Protein AF-A0A5M9M6N8-F1 (afdb_monomer_lite)

Foldseek 3Di:
DVVLCVVVVNDQDQAQQDFLQCVVVVDGGHLVVVCVVVVVVVVVVVVVVVVVVVPDDAVVLWDVCVVVVVVDPQAEEEECAQVNDDDDQEYEHEEAPVSQVPRPHDPPYHYDHDDPVDDDPDPDGPYYEYAPDDDDHPYDYDFDAAEPPPGDPVQVVVQVVCSNRRSDGGHHPVNVVVVVVVVDDDPDDTDRPPND

pLDDT: mean 71.51, std 18.69, range [34.78, 96.88]

Sequence (196 aa):
MPEYLAQTTYKVPLDPANGVFQYTKDWKGNMFLYYEAHSREGESFKYVMGGVMANQAGWLDIFPHELVLMAVSSGTIWNNSSRDIRNCQSVVSAGRPEVVGLSKCPDPMNKLGYDFFTQQPVKGLRVYYMHGVLHDCTLLIHDHITPRALAHPHTTAYDLVMMVMVAGMERTEVHLELLQSERYKLARSWRSPLAM

Organism: NCBI:txid1220188

Radius of gyration: 18.34 Å; chains: 1; bounding box: 38×39×50 Å

InterPro domains:
  IPR029063 S-adenosyl-L-methionine-dependent methyltransferase superfamily [G3DSA:3.40.50.150] (3-193)

Structure (mmCIF, N/CA/C/O backbone):
data_AF-A0A5M9M6N8-F1
#
_entry.id   AF-A0A5M9M6N8-F1
#
loop_
_atom_site.group_PDB
_atom_site.id
_atom_site.type_symbol
_atom_site.label_atom_id
_atom_site.label_alt_id
_atom_site.label_comp_id
_atom_site.label_asym_id
_atom_site.label_entity_id
_atom_site.label_seq_id
_atom_site.pdbx_PDB_ins_code
_atom_site.Cartn_x
_atom_site.Cartn_y
_atom_site.Cartn_z
_atom_site.occupancy
_atom_site.B_iso_or_equiv
_atom_site.auth_seq_id
_atom_site.auth_comp_id
_atom_site.auth_asym_id
_atom_site.auth_atom_id
_atom_site.pdbx_PDB_model_num
ATOM 1 N N . MET A 1 1 ? 12.351 -2.696 -12.905 1.00 90.12 1 MET A N 1
ATOM 2 C CA . MET A 1 1 ? 11.223 -1.721 -12.867 1.00 90.12 1 MET A CA 1
ATOM 3 C C . MET A 1 1 ? 11.290 -0.781 -14.063 1.00 90.12 1 MET A C 1
ATOM 5 O O . MET A 1 1 ? 10.283 -0.712 -14.761 1.00 90.12 1 MET A O 1
ATOM 9 N N . PRO A 1 2 ? 12.418 -0.092 -14.339 1.00 94.62 2 PRO A N 1
ATOM 10 C CA . PRO A 1 2 ? 12.531 0.765 -15.524 1.00 94.62 2 PRO A CA 1
ATOM 11 C C . PRO A 1 2 ? 12.208 0.040 -16.838 1.00 94.62 2 PRO A C 1
ATOM 13 O O . PRO A 1 2 ? 11.540 0.600 -17.698 1.00 94.62 2 PRO A O 1
ATOM 16 N N . GLU A 1 3 ? 12.608 -1.226 -16.960 1.00 96.19 3 GLU A N 1
ATOM 17 C CA . GLU A 1 3 ? 12.387 -2.061 -18.144 1.00 96.19 3 GLU A CA 1
ATOM 18 C C . GLU A 1 3 ? 10.899 -2.349 -18.367 1.00 96.19 3 GLU A C 1
ATOM 20 O O . GLU A 1 3 ? 10.397 -2.183 -19.476 1.00 96.19 3 GLU A O 1
ATOM 25 N N . TYR A 1 4 ? 10.184 -2.726 -17.302 1.00 95.12 4 TYR A N 1
ATOM 26 C CA . TYR A 1 4 ? 8.739 -2.956 -17.348 1.00 95.12 4 TYR A CA 1
ATOM 27 C C . TYR A 1 4 ? 7.992 -1.688 -17.771 1.00 95.12 4 TYR A C 1
ATOM 29 O O . TYR A 1 4 ? 7.173 -1.722 -18.685 1.00 95.12 4 TYR A O 1
ATOM 37 N N . LEU A 1 5 ? 8.312 -0.550 -17.145 1.00 96.00 5 LEU A N 1
ATOM 38 C CA . LEU A 1 5 ? 7.672 0.721 -17.477 1.00 96.00 5 LEU A CA 1
ATOM 39 C C . LEU A 1 5 ? 7.976 1.147 -18.916 1.00 96.00 5 LEU A C 1
ATOM 41 O O . LEU A 1 5 ? 7.079 1.620 -19.603 1.00 96.00 5 LEU A O 1
ATOM 45 N N . ALA A 1 6 ? 9.192 0.928 -19.422 1.00 96.88 6 ALA A N 1
ATOM 46 C CA . ALA A 1 6 ? 9.503 1.204 -20.823 1.00 96.88 6 ALA A CA 1
ATOM 47 C C . ALA A 1 6 ? 8.611 0.387 -21.782 1.00 96.88 6 ALA A C 1
ATOM 49 O O . ALA A 1 6 ? 8.086 0.941 -22.747 1.00 96.88 6 ALA A O 1
ATOM 50 N N . GLN A 1 7 ? 8.361 -0.894 -21.485 1.00 95.31 7 GLN A N 1
ATOM 51 C CA . GLN A 1 7 ? 7.472 -1.753 -22.284 1.00 95.31 7 GLN A CA 1
ATOM 52 C C . GLN A 1 7 ? 6.006 -1.302 -22.238 1.00 95.31 7 GLN A C 1
ATOM 54 O O . GLN A 1 7 ? 5.284 -1.443 -23.224 1.00 95.31 7 GLN A O 1
ATOM 59 N N . THR A 1 8 ? 5.559 -0.714 -21.126 1.00 93.88 8 THR A N 1
ATOM 60 C CA . THR A 1 8 ? 4.188 -0.205 -20.973 1.00 93.88 8 THR A CA 1
ATOM 61 C C . THR A 1 8 ? 4.028 1.256 -21.391 1.00 93.88 8 THR A C 1
ATOM 63 O O . THR A 1 8 ? 2.974 1.849 -21.151 1.00 93.88 8 THR A O 1
ATOM 66 N N . THR A 1 9 ? 5.036 1.856 -22.039 1.00 96.44 9 THR A N 1
ATOM 67 C CA . THR A 1 9 ? 5.043 3.292 -22.386 1.00 96.44 9 THR A CA 1
ATOM 68 C C . THR A 1 9 ? 4.840 4.173 -21.145 1.00 96.44 9 THR A C 1
ATOM 70 O O . THR A 1 9 ? 4.090 5.146 -21.154 1.00 96.44 9 THR A O 1
ATOM 73 N N . TYR A 1 10 ? 5.493 3.790 -20.048 1.00 94.62 10 TYR A N 1
ATOM 74 C CA . TYR A 1 10 ? 5.494 4.458 -18.748 1.00 94.62 10 TYR A CA 1
ATOM 75 C C . TYR A 1 10 ? 4.105 4.618 -18.120 1.00 94.62 10 TYR A C 1
ATOM 77 O O . TYR A 1 10 ? 3.872 5.527 -17.324 1.00 94.62 10 TYR A O 1
ATOM 85 N N . LYS A 1 11 ? 3.172 3.716 -18.441 1.00 93.81 11 LYS A N 1
ATOM 86 C CA . LYS A 1 11 ? 1.881 3.650 -17.753 1.00 93.81 11 LYS A CA 1
ATOM 87 C C . LYS A 1 11 ? 2.063 3.088 -16.347 1.00 93.81 11 LYS A C 1
ATOM 89 O O . LYS A 1 11 ? 2.718 2.060 -16.165 1.00 93.81 11 LYS A O 1
ATOM 94 N N . VAL A 1 12 ? 1.438 3.749 -15.375 1.00 90.88 12 VAL A N 1
ATOM 95 C CA . VAL A 1 12 ? 1.369 3.271 -13.989 1.00 90.88 12 VAL A CA 1
ATOM 96 C C . VAL A 1 12 ? 0.603 1.941 -13.968 1.00 90.88 12 VAL A C 1
ATOM 98 O O . VAL A 1 12 ? -0.490 1.875 -14.539 1.00 90.88 12 VAL A O 1
ATOM 101 N N . PRO A 1 13 ? 1.155 0.870 -13.367 1.00 92.69 13 PRO A N 1
ATOM 102 C CA . PRO A 1 13 ? 0.440 -0.391 -13.236 1.00 92.69 13 PRO A CA 1
ATOM 103 C C . PRO A 1 13 ? -0.746 -0.216 -12.285 1.00 92.69 13 PRO A C 1
ATOM 105 O O . PRO A 1 13 ? -0.591 0.334 -11.200 1.00 92.69 13 PRO A O 1
ATOM 108 N N . LEU A 1 14 ? -1.916 -0.702 -12.698 1.00 91.69 14 LEU A N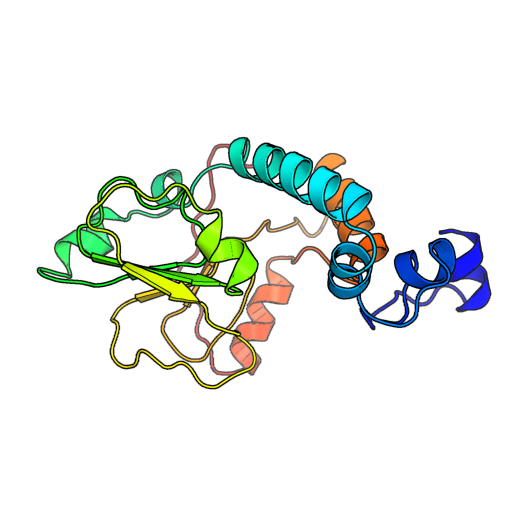 1
ATOM 109 C CA . LEU A 1 14 ? -3.151 -0.670 -11.901 1.00 91.69 14 LEU A CA 1
ATOM 110 C C . LEU A 1 14 ? -3.721 -2.072 -11.640 1.00 91.69 14 LEU A C 1
ATOM 112 O O . LEU A 1 14 ? -4.681 -2.217 -10.890 1.00 91.69 14 LEU A O 1
ATOM 116 N N . ASP A 1 15 ? -3.153 -3.099 -12.277 1.00 93.31 15 ASP A N 1
ATOM 117 C CA . ASP A 1 15 ? -3.577 -4.487 -12.122 1.00 93.31 15 ASP A CA 1
ATOM 118 C C . ASP A 1 15 ? -2.593 -5.227 -11.197 1.00 93.31 15 ASP A C 1
ATOM 120 O O . ASP A 1 15 ? -1.431 -5.421 -11.572 1.00 93.31 15 ASP A O 1
ATOM 124 N N . PRO A 1 16 ? -3.024 -5.676 -10.003 1.00 90.75 16 PRO A N 1
ATOM 125 C CA . PRO A 1 16 ? -2.165 -6.399 -9.066 1.00 90.75 16 PRO A CA 1
ATOM 126 C C . PRO A 1 16 ? -1.717 -7.777 -9.576 1.00 90.75 16 PRO A C 1
ATOM 128 O O . PRO A 1 16 ? -0.837 -8.387 -8.965 1.00 90.75 16 PRO A O 1
ATOM 131 N N . ALA A 1 17 ? -2.313 -8.297 -10.654 1.00 93.25 17 ALA A N 1
ATOM 132 C CA . ALA A 1 17 ? -1.902 -9.521 -11.338 1.00 93.25 17 ALA A CA 1
ATOM 133 C C . ALA A 1 17 ? -1.068 -9.256 -12.606 1.00 93.25 17 ALA A C 1
ATOM 135 O O . ALA A 1 17 ? -0.643 -10.212 -13.256 1.00 93.25 17 ALA A O 1
ATOM 136 N N . ASN A 1 18 ? -0.814 -7.990 -12.949 1.00 93.31 18 ASN A N 1
ATOM 137 C CA . ASN A 1 18 ? -0.020 -7.584 -14.105 1.00 93.31 18 ASN A CA 1
ATOM 138 C C . ASN A 1 18 ? 0.736 -6.274 -13.817 1.00 93.31 18 ASN A C 1
ATOM 140 O O . ASN A 1 18 ? 0.388 -5.193 -14.301 1.00 93.31 18 ASN A O 1
ATOM 144 N N . GLY A 1 19 ? 1.770 -6.384 -12.985 1.00 94.88 19 GLY A N 1
ATOM 145 C CA . GLY A 1 19 ? 2.622 -5.277 -12.575 1.00 94.88 19 GLY A CA 1
ATOM 146 C C . GLY A 1 19 ? 4.111 -5.617 -12.599 1.00 94.88 19 GLY A C 1
ATOM 147 O O . GLY A 1 19 ? 4.555 -6.645 -13.117 1.00 94.88 19 GLY A O 1
ATOM 148 N N . VAL A 1 20 ? 4.905 -4.728 -11.995 1.00 96.69 20 VAL A N 1
ATOM 149 C CA . VAL A 1 20 ? 6.370 -4.856 -11.940 1.00 96.69 20 VAL A CA 1
ATOM 150 C C . VAL A 1 20 ? 6.783 -6.154 -11.241 1.00 96.69 20 VAL A C 1
ATOM 152 O O . VAL A 1 20 ? 7.727 -6.810 -11.688 1.00 96.69 20 VAL A O 1
ATOM 155 N N . PHE A 1 21 ? 6.081 -6.542 -10.171 1.00 96.62 21 PHE A N 1
ATOM 156 C CA . PHE A 1 21 ? 6.324 -7.799 -9.466 1.00 96.62 21 PHE A CA 1
ATOM 157 C C . PHE A 1 21 ? 6.186 -9.007 -10.397 1.00 96.62 21 PHE A C 1
ATOM 159 O O . PHE A 1 21 ? 7.105 -9.818 -10.467 1.00 96.62 21 PHE A O 1
ATOM 166 N N . GLN A 1 22 ? 5.091 -9.099 -11.157 1.00 96.75 22 GLN A N 1
ATOM 167 C CA . GLN A 1 22 ? 4.835 -10.221 -12.066 1.00 96.75 22 GLN A CA 1
ATOM 168 C C . GLN A 1 22 ? 5.860 -10.292 -13.187 1.00 96.75 22 GLN A C 1
ATOM 170 O O . GLN A 1 22 ? 6.395 -11.366 -13.441 1.00 96.75 22 GLN A O 1
ATOM 175 N N . TYR A 1 23 ? 6.201 -9.149 -13.784 1.00 96.31 23 TYR A N 1
ATOM 176 C CA . TYR A 1 23 ? 7.278 -9.064 -14.769 1.00 96.31 23 TYR A CA 1
ATOM 177 C C . TYR A 1 23 ? 8.615 -9.566 -14.209 1.00 96.31 23 TYR A C 1
ATOM 179 O O . TYR A 1 23 ? 9.351 -10.281 -14.879 1.00 96.31 23 TYR A O 1
ATOM 187 N N . THR A 1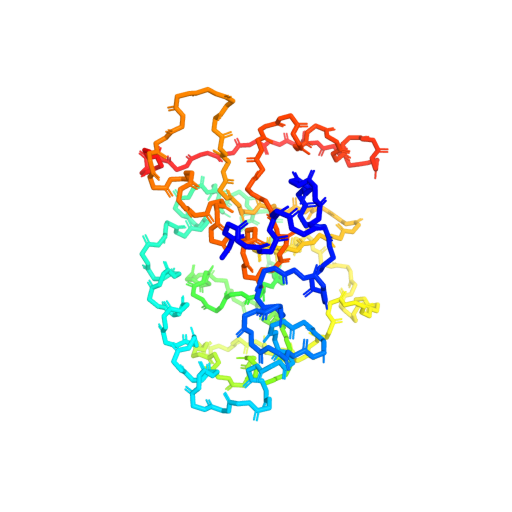 24 ? 8.930 -9.206 -12.964 1.00 96.00 24 THR A N 1
ATOM 188 C CA . THR A 1 24 ? 10.213 -9.554 -12.332 1.00 96.00 24 THR A CA 1
ATOM 189 C C . THR A 1 24 ? 10.266 -11.014 -11.887 1.00 96.00 24 THR A C 1
ATOM 191 O O . THR A 1 24 ? 11.333 -11.622 -11.890 1.00 96.00 24 THR A O 1
ATOM 194 N N . LYS A 1 25 ? 9.132 -11.571 -11.460 1.00 96.00 25 LYS A N 1
ATOM 195 C CA . LYS A 1 25 ? 9.026 -12.936 -10.935 1.00 96.00 25 LYS A CA 1
ATOM 196 C C . LYS A 1 25 ? 8.620 -13.971 -11.978 1.00 96.00 25 LYS A C 1
ATOM 198 O O . LYS A 1 25 ? 8.585 -15.145 -11.631 1.00 96.00 25 LYS A O 1
ATOM 203 N N . ASP A 1 26 ? 8.307 -13.537 -13.198 1.00 95.94 26 ASP A N 1
ATOM 204 C CA . ASP A 1 26 ? 7.688 -14.361 -14.240 1.00 95.94 26 ASP A CA 1
ATOM 205 C C . ASP A 1 26 ? 6.497 -15.170 -13.692 1.00 95.94 26 ASP A C 1
ATOM 207 O O . ASP A 1 26 ? 6.409 -16.392 -13.800 1.00 95.94 26 ASP A O 1
ATOM 211 N N . TRP A 1 27 ? 5.592 -14.471 -12.999 1.00 95.94 27 TRP A N 1
ATOM 212 C CA . TRP A 1 27 ? 4.478 -15.084 -12.277 1.00 95.94 27 TRP A CA 1
ATOM 213 C C . TRP A 1 27 ? 3.129 -14.629 -12.819 1.00 95.94 27 TRP A C 1
ATOM 215 O O . TRP A 1 27 ? 2.910 -13.442 -13.061 1.00 95.94 27 TRP A O 1
ATOM 225 N N . LYS A 1 28 ? 2.187 -15.571 -12.936 1.00 94.12 28 LYS A N 1
ATOM 226 C CA . LYS A 1 28 ? 0.791 -15.288 -13.283 1.00 94.12 28 LYS A CA 1
ATOM 227 C C . LYS A 1 28 ? -0.076 -15.329 -12.031 1.00 94.12 28 LYS A C 1
ATOM 229 O O . LYS A 1 28 ? -0.280 -16.388 -11.447 1.00 94.12 28 LYS A O 1
ATOM 234 N N . GLY A 1 29 ? -0.610 -14.172 -11.652 1.00 92.25 29 GLY A N 1
ATOM 235 C CA . GLY A 1 29 ? -1.418 -13.990 -10.448 1.00 92.25 29 GLY A CA 1
ATOM 236 C C . GLY A 1 29 ? -0.866 -12.884 -9.554 1.00 92.25 29 GLY A C 1
ATOM 237 O O . GLY A 1 29 ? 0.174 -12.286 -9.834 1.00 92.25 29 GLY A O 1
ATOM 238 N N . ASN A 1 30 ? -1.573 -12.592 -8.466 1.00 93.19 30 ASN A N 1
ATOM 239 C CA . ASN A 1 30 ? -1.133 -11.569 -7.519 1.00 93.19 30 ASN A CA 1
ATOM 240 C C . ASN A 1 30 ? 0.038 -12.057 -6.639 1.00 93.19 30 ASN A C 1
ATOM 242 O O . ASN A 1 30 ? 0.343 -13.252 -6.571 1.00 93.19 30 ASN A O 1
ATOM 246 N N . MET A 1 31 ? 0.688 -11.112 -5.956 1.00 94.00 31 MET A N 1
ATOM 247 C CA . MET A 1 31 ? 1.840 -11.370 -5.085 1.00 94.00 31 MET A CA 1
ATOM 248 C C . MET A 1 31 ? 1.526 -12.331 -3.922 1.00 94.00 31 MET A C 1
ATOM 250 O O . MET A 1 31 ? 2.374 -13.149 -3.567 1.00 94.00 31 MET A O 1
ATOM 254 N N . PHE A 1 32 ? 0.306 -12.316 -3.375 1.00 90.94 32 PHE A N 1
ATOM 255 C CA . PHE A 1 32 ? -0.067 -13.232 -2.292 1.00 90.94 32 PHE A CA 1
ATOM 256 C C . PHE A 1 32 ? -0.102 -14.690 -2.764 1.00 90.94 32 PHE A C 1
ATOM 258 O O . PHE A 1 32 ? 0.454 -15.556 -2.093 1.00 90.94 32 PHE A O 1
ATOM 265 N N . LEU A 1 33 ? -0.645 -14.951 -3.959 1.00 92.62 33 LEU A N 1
ATOM 266 C CA . LEU A 1 33 ? -0.612 -16.284 -4.570 1.00 92.62 33 LEU A CA 1
ATOM 267 C C . LEU A 1 33 ? 0.823 -16.744 -4.869 1.00 92.62 33 LEU A C 1
ATOM 269 O O . LEU A 1 33 ? 1.131 -17.924 -4.715 1.00 92.62 33 LEU A O 1
ATOM 273 N N . TYR A 1 34 ? 1.720 -15.823 -5.247 1.00 95.00 34 TYR A N 1
ATOM 274 C CA . TYR A 1 34 ? 3.141 -16.151 -5.389 1.00 95.00 34 TYR A CA 1
ATOM 275 C C . TYR A 1 34 ? 3.725 -16.626 -4.053 1.00 95.00 34 TYR A C 1
ATOM 277 O O . TYR A 1 34 ? 4.396 -17.651 -4.020 1.00 95.00 34 TYR A O 1
ATOM 285 N N . TYR A 1 35 ? 3.462 -15.928 -2.946 1.00 94.38 35 TYR A N 1
ATOM 286 C CA . TYR A 1 35 ? 3.987 -16.306 -1.630 1.00 94.38 35 TYR A CA 1
ATOM 287 C C . TYR A 1 35 ? 3.366 -17.575 -1.041 1.00 94.38 35 TYR A C 1
ATOM 289 O O . TYR A 1 35 ? 4.037 -18.271 -0.282 1.00 94.38 35 TYR A O 1
ATOM 297 N N . GLU A 1 36 ? 2.128 -17.911 -1.401 1.00 90.50 36 GLU A N 1
ATOM 298 C CA . GLU A 1 36 ? 1.543 -19.222 -1.097 1.00 90.50 36 GLU A CA 1
ATOM 299 C C . GLU A 1 36 ? 2.280 -20.347 -1.840 1.00 90.50 36 GLU A C 1
ATOM 301 O O . GLU A 1 36 ? 2.594 -21.378 -1.246 1.00 90.50 36 GLU A O 1
ATOM 306 N N . ALA A 1 37 ? 2.615 -20.132 -3.117 1.00 94.62 37 ALA A N 1
ATOM 307 C CA . ALA A 1 37 ? 3.368 -21.088 -3.929 1.00 94.62 37 ALA A CA 1
ATOM 308 C C . ALA A 1 37 ? 4.872 -21.156 -3.578 1.00 94.62 37 ALA A C 1
ATOM 310 O O . ALA A 1 37 ? 5.513 -22.176 -3.827 1.00 94.62 37 ALA A O 1
ATOM 311 N N . HIS A 1 38 ? 5.432 -20.098 -2.982 1.00 95.50 38 HIS A N 1
ATOM 312 C CA . HIS A 1 38 ? 6.855 -19.958 -2.650 1.00 95.50 38 HIS A CA 1
ATOM 313 C C . HIS A 1 38 ? 7.026 -19.707 -1.150 1.00 95.50 38 HIS A C 1
ATOM 315 O O . HIS A 1 38 ? 7.255 -18.582 -0.695 1.00 95.50 38 HIS A O 1
ATOM 321 N N . SER A 1 39 ? 6.899 -20.784 -0.373 1.00 92.62 39 SER A N 1
ATOM 322 C CA . SER A 1 39 ? 6.801 -20.735 1.091 1.00 92.62 39 SER A CA 1
ATOM 323 C C . SER A 1 39 ? 7.958 -20.001 1.770 1.00 92.62 39 SER A C 1
ATOM 325 O O . SER A 1 39 ? 7.718 -19.238 2.701 1.00 92.62 39 SER A O 1
ATOM 327 N N . ARG A 1 40 ? 9.198 -20.157 1.289 1.00 95.38 40 ARG A N 1
ATOM 328 C CA . ARG A 1 40 ? 10.376 -19.488 1.863 1.00 95.38 40 ARG A CA 1
ATOM 329 C C . ARG A 1 40 ? 10.276 -17.964 1.766 1.00 95.38 40 ARG A C 1
ATOM 331 O O . ARG A 1 40 ? 10.490 -17.263 2.756 1.00 95.38 40 ARG A O 1
ATOM 338 N N . GLU A 1 41 ? 9.962 -17.431 0.590 1.00 93.50 41 GLU A N 1
ATOM 339 C CA . GLU A 1 41 ? 9.751 -15.994 0.414 1.00 93.50 41 GLU A CA 1
ATOM 340 C C . GLU A 1 41 ? 8.503 -15.509 1.148 1.00 93.50 41 GLU A C 1
ATOM 342 O O . GLU A 1 41 ? 8.536 -14.433 1.743 1.00 93.50 41 GLU A O 1
ATOM 347 N N . GLY A 1 42 ? 7.437 -16.312 1.169 1.00 90.69 42 GLY A N 1
ATOM 348 C CA . GLY A 1 42 ? 6.234 -16.012 1.937 1.00 90.69 42 GLY A CA 1
ATOM 349 C C . GLY A 1 42 ? 6.502 -15.894 3.439 1.00 90.69 42 GLY A C 1
ATOM 350 O O . GLY A 1 42 ? 6.007 -14.971 4.083 1.00 90.69 42 GLY A O 1
ATOM 351 N N . GLU A 1 43 ? 7.326 -16.770 4.015 1.00 90.00 43 GLU A N 1
ATOM 352 C CA . GLU A 1 43 ? 7.758 -16.672 5.414 1.00 90.00 43 GLU A CA 1
ATOM 353 C C . GLU A 1 43 ? 8.614 -15.432 5.662 1.00 90.00 43 GLU A C 1
ATOM 355 O O . GLU A 1 43 ? 8.369 -14.697 6.620 1.00 90.00 43 GLU A O 1
ATOM 360 N N . SER A 1 44 ? 9.571 -15.143 4.778 1.00 91.81 44 SER A N 1
ATOM 361 C CA . SER A 1 44 ? 10.381 -13.926 4.875 1.00 91.81 44 SER A CA 1
ATOM 362 C C . SER A 1 44 ? 9.510 -12.666 4.855 1.00 91.81 44 SER A C 1
ATOM 364 O O . SER A 1 44 ? 9.665 -11.798 5.717 1.00 91.81 44 SER A O 1
ATOM 366 N N . PHE A 1 45 ? 8.535 -12.602 3.946 1.00 87.81 45 PHE A N 1
ATOM 367 C CA . PHE A 1 45 ? 7.567 -11.512 3.872 1.00 87.81 45 PHE A CA 1
ATOM 368 C C . PHE A 1 45 ? 6.769 -11.367 5.174 1.00 87.81 45 PHE A C 1
ATOM 370 O O . PHE A 1 45 ? 6.646 -10.259 5.696 1.00 87.81 45 PHE A O 1
ATOM 377 N N . LYS A 1 46 ? 6.293 -12.475 5.761 1.00 81.06 46 LYS A N 1
ATOM 378 C CA . LYS A 1 46 ? 5.569 -12.458 7.045 1.00 81.06 46 LYS A CA 1
ATOM 379 C C . LYS A 1 46 ? 6.398 -11.838 8.172 1.00 81.06 46 LYS A C 1
ATOM 381 O O . LYS A 1 46 ? 5.867 -11.029 8.932 1.00 81.06 46 LYS A O 1
ATOM 386 N N . TYR A 1 47 ? 7.685 -12.172 8.279 1.00 85.38 47 TYR A N 1
ATOM 387 C CA . TYR A 1 47 ? 8.561 -11.589 9.302 1.00 85.38 47 TYR A CA 1
ATOM 388 C C . TYR A 1 47 ? 8.789 -10.092 9.091 1.00 85.38 47 TYR A C 1
ATOM 390 O O . TYR A 1 47 ? 8.681 -9.320 10.046 1.00 85.38 47 TYR A O 1
ATOM 398 N N . VAL A 1 48 ? 9.052 -9.676 7.849 1.00 84.31 48 VAL A N 1
ATOM 399 C CA . VAL A 1 48 ? 9.238 -8.260 7.503 1.00 84.31 48 VAL A CA 1
ATOM 400 C C . VAL A 1 48 ? 7.979 -7.464 7.835 1.00 84.31 48 VAL A C 1
ATOM 402 O O . VAL A 1 48 ? 8.063 -6.471 8.555 1.00 84.31 48 VAL A O 1
ATOM 405 N N . MET A 1 49 ? 6.803 -7.936 7.412 1.00 77.19 49 MET A N 1
ATOM 406 C CA . MET A 1 49 ? 5.530 -7.284 7.728 1.00 77.19 49 MET A CA 1
ATOM 407 C C . MET A 1 49 ? 5.264 -7.242 9.233 1.00 77.19 49 MET A C 1
ATOM 409 O O . MET A 1 49 ? 4.817 -6.220 9.751 1.00 77.19 49 MET A O 1
ATOM 413 N N . GLY A 1 50 ? 5.602 -8.306 9.966 1.00 73.00 50 GLY A N 1
ATOM 414 C CA . GLY A 1 50 ? 5.520 -8.327 11.424 1.00 73.00 50 GLY A CA 1
ATOM 415 C C . GLY A 1 50 ? 6.317 -7.195 12.080 1.00 73.00 50 GLY A C 1
ATOM 416 O O . GLY A 1 50 ? 5.804 -6.561 13.008 1.00 73.00 50 GLY A O 1
ATOM 417 N N . GLY A 1 51 ? 7.523 -6.921 11.568 1.00 74.50 51 GLY A N 1
ATOM 418 C CA . GLY A 1 51 ? 8.407 -5.839 12.006 1.00 74.50 51 GLY A CA 1
ATOM 419 C C . GLY A 1 51 ? 7.924 -4.444 11.602 1.00 74.50 51 GLY A C 1
ATOM 420 O O . GLY A 1 51 ? 7.836 -3.572 12.462 1.00 74.50 51 GLY A O 1
ATOM 421 N N . VAL A 1 52 ? 7.540 -4.239 10.335 1.00 74.88 52 VAL A N 1
ATOM 422 C CA . VAL A 1 52 ? 7.009 -2.949 9.843 1.00 74.88 52 VAL A CA 1
ATOM 423 C C . VAL A 1 52 ? 5.801 -2.528 10.672 1.00 74.88 52 VAL A C 1
ATOM 425 O O . VAL A 1 52 ? 5.764 -1.425 11.209 1.00 74.88 52 VAL A O 1
ATOM 428 N N . MET A 1 53 ? 4.854 -3.445 10.871 1.00 67.94 53 MET A N 1
ATOM 429 C CA . MET A 1 53 ? 3.654 -3.177 11.659 1.00 67.94 53 MET A CA 1
ATOM 430 C C . MET A 1 53 ? 3.968 -2.953 13.150 1.00 67.94 53 MET A C 1
ATOM 432 O O . MET A 1 53 ? 3.165 -2.351 13.854 1.00 67.94 53 MET A O 1
ATOM 436 N N . ALA A 1 54 ? 5.083 -3.479 13.676 1.00 68.50 54 ALA A N 1
ATOM 437 C CA . ALA A 1 54 ? 5.473 -3.271 15.076 1.00 68.50 54 ALA A CA 1
ATOM 438 C C . ALA A 1 54 ? 6.022 -1.863 15.336 1.00 68.50 54 ALA A C 1
ATOM 440 O O . ALA A 1 54 ? 6.011 -1.421 16.481 1.00 68.50 54 ALA A O 1
ATOM 441 N N . ASN A 1 55 ? 6.504 -1.186 14.292 1.00 70.38 55 ASN A N 1
ATOM 442 C CA . ASN A 1 55 ? 7.125 0.132 14.382 1.00 70.38 55 ASN A CA 1
ATOM 443 C C . ASN A 1 55 ? 6.184 1.275 13.960 1.00 70.38 55 ASN A C 1
ATOM 445 O O . ASN A 1 55 ? 6.600 2.430 13.915 1.00 70.38 55 ASN A O 1
ATOM 449 N N . GLN A 1 56 ? 4.931 0.959 13.626 1.00 71.44 56 GLN A N 1
ATOM 450 C CA . GLN A 1 56 ? 3.885 1.940 13.345 1.00 71.44 56 GLN A CA 1
ATOM 451 C C . GLN A 1 56 ? 3.086 2.244 14.617 1.00 71.44 56 GLN A C 1
ATOM 453 O O . GLN A 1 56 ? 2.883 1.365 15.457 1.00 71.44 56 GLN A O 1
ATOM 458 N N . ALA A 1 57 ? 2.638 3.496 14.756 1.00 68.62 57 ALA A N 1
ATOM 459 C CA . ALA A 1 57 ? 1.768 3.896 15.857 1.00 68.62 57 ALA A CA 1
ATOM 460 C C . ALA A 1 57 ? 0.452 3.108 15.793 1.00 68.62 57 ALA A C 1
ATOM 462 O O . ALA A 1 57 ? -0.154 2.991 14.726 1.00 68.62 57 ALA A O 1
ATOM 463 N N . GLY A 1 58 ? 0.015 2.557 16.925 1.00 68.19 58 GLY A N 1
ATOM 464 C CA . GLY A 1 58 ? -1.259 1.851 16.990 1.00 68.19 58 GLY A CA 1
ATOM 465 C C . GLY A 1 58 ? -2.418 2.842 16.928 1.00 68.19 58 GLY A C 1
ATOM 466 O O . GLY A 1 58 ? -2.314 3.961 17.429 1.00 68.19 58 GLY A O 1
ATOM 467 N N . TRP A 1 59 ? -3.563 2.433 16.376 1.00 66.00 59 TRP A N 1
ATOM 468 C CA . TRP A 1 59 ? -4.742 3.310 16.321 1.00 66.00 59 TRP A CA 1
ATOM 469 C C . TRP A 1 59 ? -5.196 3.775 17.714 1.00 66.00 59 TRP A C 1
ATOM 471 O O . TRP A 1 59 ? -5.736 4.868 17.832 1.00 66.00 59 TRP A O 1
ATOM 481 N N . LEU A 1 60 ? -4.948 2.989 18.771 1.00 66.50 60 LEU A N 1
ATOM 482 C CA . LEU A 1 60 ? -5.264 3.351 20.159 1.00 66.50 60 LEU A CA 1
ATOM 483 C C . LEU A 1 60 ? -4.506 4.594 20.648 1.00 66.50 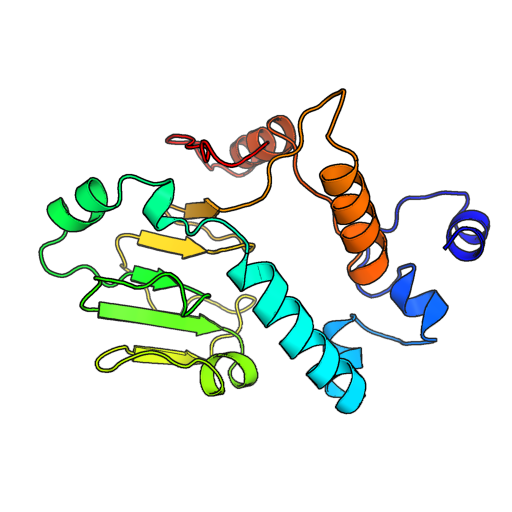60 LEU A C 1
ATOM 485 O O . LEU A 1 60 ? -5.020 5.302 21.512 1.00 66.50 60 LEU A O 1
ATOM 489 N N . ASP A 1 61 ? -3.326 4.868 20.084 1.00 69.81 61 ASP A N 1
ATOM 490 C CA . ASP A 1 61 ? -2.510 6.043 20.413 1.00 69.81 61 ASP A CA 1
ATOM 491 C C . ASP A 1 61 ? -2.995 7.307 19.673 1.00 69.81 61 ASP A C 1
ATOM 493 O O . ASP A 1 61 ? -2.611 8.424 20.016 1.00 69.81 61 ASP A O 1
ATOM 497 N N . ILE A 1 62 ? -3.831 7.141 18.641 1.00 72.00 62 ILE A N 1
ATOM 498 C CA . ILE A 1 62 ? -4.252 8.204 17.714 1.00 72.00 62 ILE A CA 1
ATOM 499 C C . ILE A 1 62 ? -5.738 8.533 17.889 1.00 72.00 62 ILE A C 1
ATOM 501 O O . ILE A 1 62 ? -6.148 9.696 17.886 1.00 72.00 62 ILE A O 1
ATOM 505 N N . PHE A 1 63 ? -6.563 7.501 18.013 1.00 71.50 63 PHE A N 1
ATOM 506 C CA . PHE A 1 63 ? -8.005 7.598 18.117 1.00 71.50 63 PHE A CA 1
ATOM 507 C C . PHE A 1 63 ? -8.427 7.591 19.596 1.00 71.50 63 PHE A C 1
ATOM 509 O O . PHE A 1 63 ? -8.001 6.711 20.351 1.00 71.50 63 PHE A O 1
ATOM 516 N N . PRO A 1 64 ? -9.309 8.518 20.024 1.00 68.25 64 PRO A N 1
ATOM 517 C CA . PRO A 1 64 ? -9.835 8.579 21.387 1.00 68.25 64 PRO A CA 1
ATOM 518 C C . PRO A 1 64 ? -10.814 7.422 21.639 1.00 68.25 64 PRO A C 1
ATOM 520 O O . PRO A 1 64 ? -12.035 7.586 21.660 1.00 68.25 64 PRO A O 1
ATOM 523 N N . HIS A 1 65 ? -10.258 6.227 21.811 1.00 61.12 65 HIS A N 1
ATOM 524 C CA . HIS A 1 65 ? -10.968 4.960 21.938 1.00 61.12 65 HIS A CA 1
ATOM 525 C C . HIS A 1 65 ? -11.864 4.899 23.181 1.00 61.12 65 HIS A C 1
ATOM 527 O O . HIS A 1 65 ? -12.865 4.187 23.168 1.00 61.12 65 HIS A O 1
ATOM 533 N N . GLU A 1 66 ? -11.592 5.713 24.204 1.00 59.12 66 GLU A N 1
ATOM 534 C CA . GLU A 1 66 ? -12.472 5.900 25.363 1.00 59.12 66 GLU A CA 1
ATOM 535 C C . GLU A 1 66 ? -13.885 6.350 24.965 1.00 59.12 66 GLU A C 1
ATOM 537 O O . GLU A 1 66 ? -14.857 5.885 25.552 1.00 59.12 66 GLU A O 1
ATOM 542 N N . LEU A 1 67 ? -14.038 7.167 23.913 1.00 55.50 67 LEU A N 1
ATOM 543 C CA . LEU A 1 67 ? -15.356 7.590 23.418 1.00 55.50 67 LEU A CA 1
ATOM 544 C C . LEU A 1 67 ? -16.162 6.421 22.837 1.00 55.50 67 LEU A C 1
ATOM 546 O O . LEU A 1 67 ? -17.389 6.413 22.913 1.00 55.50 67 LEU A O 1
ATOM 550 N N . VAL A 1 68 ? -15.476 5.424 22.273 1.00 51.94 68 VAL A N 1
ATOM 551 C CA . VAL A 1 68 ? -16.099 4.194 21.774 1.00 51.94 68 VAL A CA 1
ATOM 552 C C . VAL A 1 68 ? -16.354 3.222 22.921 1.00 51.94 68 VAL A C 1
ATOM 554 O O . VAL A 1 68 ? -17.414 2.618 22.958 1.00 51.94 68 VAL A O 1
ATOM 557 N N . LEU A 1 69 ? -15.454 3.102 23.896 1.00 45.78 69 LEU A N 1
ATOM 558 C CA . LEU A 1 69 ? -15.641 2.214 25.049 1.00 45.78 69 LEU A CA 1
ATOM 559 C C . LEU A 1 69 ? -16.750 2.704 25.998 1.00 45.78 69 LEU A C 1
ATOM 561 O O . LEU A 1 69 ? -17.544 1.899 26.476 1.00 45.78 69 LEU A O 1
ATOM 565 N N . MET A 1 70 ? -16.874 4.015 26.223 1.00 38.41 70 MET A N 1
ATOM 566 C CA . MET A 1 70 ? -17.929 4.597 27.068 1.00 38.41 70 MET A CA 1
ATOM 567 C C . MET A 1 70 ? -19.321 4.522 26.428 1.00 38.41 70 MET A C 1
ATOM 569 O O . MET A 1 70 ? -20.324 4.446 27.134 1.00 38.41 70 MET A O 1
ATOM 573 N N . ALA A 1 71 ? -19.401 4.509 25.095 1.00 38.88 71 ALA A N 1
ATOM 574 C CA . ALA A 1 71 ? -20.665 4.369 24.376 1.00 38.88 71 ALA A CA 1
ATOM 575 C C . ALA A 1 71 ? -21.183 2.918 24.327 1.00 38.88 71 ALA A C 1
ATOM 577 O O . ALA A 1 71 ? -22.297 2.684 23.844 1.00 38.88 71 ALA A O 1
ATOM 578 N N . VAL A 1 72 ? -20.393 1.930 24.774 1.00 36.75 72 VAL A N 1
ATOM 579 C CA . VAL A 1 72 ? -20.721 0.520 24.565 1.00 36.75 72 VAL A CA 1
ATOM 580 C C . VAL A 1 72 ? -20.447 -0.308 25.818 1.00 36.75 72 VAL A C 1
ATOM 582 O O . VAL A 1 72 ? -19.344 -0.775 26.064 1.00 36.75 72 VAL A O 1
ATOM 585 N N . SER A 1 73 ? -21.506 -0.594 26.573 1.00 34.78 73 SER A N 1
ATOM 586 C CA . SER A 1 73 ? -21.478 -1.488 27.737 1.00 34.78 73 SER A CA 1
ATOM 587 C C . SER A 1 73 ? -21.241 -2.975 27.399 1.00 34.78 73 SER A C 1
ATOM 589 O O . SER A 1 73 ? -21.260 -3.805 28.301 1.00 34.78 73 SER A O 1
ATOM 591 N N . SER A 1 74 ? -21.054 -3.337 26.118 1.00 37.59 74 SER A N 1
ATOM 592 C CA . SER A 1 74 ? -20.887 -4.733 25.645 1.00 37.59 74 SER A CA 1
ATOM 593 C C . SER A 1 74 ? -20.419 -4.867 24.173 1.00 37.59 74 SER A C 1
ATOM 595 O O . SER A 1 74 ? -20.792 -5.798 23.461 1.00 37.59 74 SER A O 1
ATOM 597 N N . GLY A 1 75 ? -19.649 -3.910 23.646 1.00 39.34 75 GLY A N 1
ATOM 598 C CA . GLY A 1 75 ? -19.414 -3.780 22.199 1.00 39.34 75 GLY A CA 1
ATOM 599 C C . GLY A 1 75 ? -18.342 -4.692 21.624 1.00 39.34 75 GLY A C 1
ATOM 600 O O . GLY A 1 75 ? -17.169 -4.490 21.915 1.00 39.34 75 GLY A O 1
ATOM 601 N N . THR A 1 76 ? -18.718 -5.620 20.740 1.00 43.72 76 THR A N 1
ATOM 602 C CA . THR A 1 76 ? -17.737 -6.376 19.950 1.00 43.72 76 THR A CA 1
ATOM 603 C C . THR A 1 76 ? -17.154 -5.508 18.828 1.00 43.72 76 THR A C 1
ATOM 605 O O . THR A 1 76 ? -17.912 -4.999 18.001 1.00 43.72 76 THR A O 1
ATOM 608 N N . ILE A 1 77 ? -15.828 -5.336 18.789 1.00 48.12 77 ILE A N 1
ATOM 609 C CA . ILE A 1 77 ? -15.112 -4.680 17.676 1.00 48.12 77 ILE A CA 1
ATOM 610 C C . ILE A 1 77 ? -14.620 -5.768 16.715 1.00 48.12 77 ILE A C 1
ATOM 612 O O . ILE A 1 77 ? -14.173 -6.827 17.144 1.00 48.12 77 ILE A O 1
ATOM 616 N N . TRP A 1 78 ? -14.719 -5.543 15.410 1.00 45.25 78 TRP A N 1
ATOM 617 C CA . TRP A 1 78 ? -14.161 -6.437 14.390 1.00 45.25 78 TRP A CA 1
ATOM 618 C C . TRP A 1 78 ? -12.839 -5.841 13.884 1.00 45.25 78 TRP A C 1
ATOM 620 O O . TRP A 1 78 ? -12.813 -4.641 13.628 1.00 45.25 78 TRP A O 1
ATOM 630 N N . ASN A 1 79 ? -11.753 -6.623 13.805 1.00 52.06 79 ASN A N 1
ATOM 631 C CA . ASN A 1 79 ? -10.394 -6.133 13.493 1.00 52.06 79 ASN A CA 1
ATOM 632 C C . ASN A 1 79 ? -9.569 -7.177 12.707 1.00 52.06 79 ASN A C 1
ATOM 634 O O . ASN A 1 79 ? -9.641 -8.364 13.004 1.00 52.06 79 ASN A O 1
ATOM 638 N N . ASN A 1 80 ? -8.729 -6.763 11.757 1.00 46.50 80 ASN A N 1
ATOM 639 C CA . ASN A 1 80 ? -7.798 -7.632 11.021 1.00 46.50 80 ASN A CA 1
ATOM 640 C C . ASN A 1 80 ? -6.353 -7.669 11.579 1.00 46.50 80 ASN A C 1
ATOM 642 O O . ASN A 1 80 ? -5.519 -8.405 11.054 1.00 46.50 80 ASN A O 1
ATOM 646 N N . SER A 1 81 ? -6.049 -6.934 12.656 1.00 47.50 81 SER A N 1
ATOM 647 C CA . SER A 1 81 ? -4.739 -6.867 13.321 1.00 47.50 81 SER A CA 1
ATOM 648 C C . SER A 1 81 ? -4.832 -7.200 14.815 1.00 47.50 81 SER A C 1
ATOM 650 O O . SER A 1 81 ? -5.432 -6.479 15.609 1.00 47.50 81 SER A O 1
ATOM 652 N N . SER A 1 82 ? -4.182 -8.283 15.247 1.00 46.41 82 SER A N 1
ATOM 653 C CA . SER A 1 82 ? -4.211 -8.741 16.646 1.00 46.41 82 SER A CA 1
ATOM 654 C C . SER A 1 82 ? -3.415 -7.872 17.635 1.00 46.41 82 SER A C 1
ATOM 656 O O . SER A 1 82 ? -3.517 -8.084 18.841 1.00 46.41 82 SER A O 1
ATOM 658 N N . ARG A 1 83 ? -2.594 -6.922 17.158 1.00 47.03 83 ARG A N 1
ATOM 659 C CA . ARG A 1 83 ? -1.756 -6.045 18.009 1.00 47.03 83 ARG A CA 1
ATOM 660 C C . ARG A 1 83 ? -2.558 -4.912 18.667 1.00 47.03 83 ARG A C 1
ATOM 662 O O . ARG A 1 83 ? -2.180 -4.401 19.716 1.00 47.03 83 ARG A O 1
ATOM 669 N N . ASP A 1 84 ? -3.694 -4.583 18.075 1.00 48.41 84 ASP A N 1
ATOM 670 C CA . ASP A 1 84 ? -4.458 -3.352 18.274 1.00 48.41 84 ASP A CA 1
ATOM 671 C C . ASP A 1 84 ? -5.522 -3.443 19.390 1.00 48.41 84 ASP A C 1
ATOM 673 O O . ASP A 1 84 ? -6.448 -2.637 19.438 1.00 48.41 84 ASP A O 1
ATOM 677 N N . ILE A 1 85 ? -5.420 -4.449 20.270 1.00 50.16 85 ILE A N 1
ATOM 678 C CA . ILE A 1 85 ? -6.511 -4.905 21.156 1.00 50.16 85 ILE A CA 1
ATOM 679 C C . ILE A 1 85 ? -6.072 -4.937 22.631 1.00 50.16 85 ILE A C 1
ATOM 681 O O . ILE A 1 85 ? -6.459 -5.802 23.416 1.00 50.16 85 ILE A O 1
ATOM 685 N N . ARG A 1 86 ? -5.245 -3.982 23.066 1.00 38.53 86 ARG A N 1
ATOM 686 C CA . ARG A 1 86 ? -5.090 -3.764 24.510 1.00 38.53 86 ARG A CA 1
ATOM 687 C C . ARG A 1 86 ? -6.374 -3.082 25.003 1.00 38.53 86 ARG A C 1
ATOM 689 O O . ARG A 1 86 ? -6.611 -1.939 24.641 1.00 38.53 86 ARG A O 1
ATOM 696 N N . ASN A 1 87 ? -7.190 -3.804 25.785 1.00 39.88 87 ASN A N 1
ATOM 697 C CA . ASN A 1 87 ? -8.390 -3.350 26.531 1.00 39.88 87 ASN A CA 1
ATOM 698 C C . ASN A 1 87 ? -9.804 -3.573 25.942 1.00 39.88 87 ASN A C 1
ATOM 700 O O . ASN A 1 87 ? -10.750 -2.988 26.465 1.00 39.88 87 ASN A O 1
ATOM 704 N N . CYS A 1 88 ? -10.026 -4.440 24.946 1.00 40.09 88 CYS A N 1
ATOM 705 C CA . CYS A 1 88 ? -11.399 -4.747 24.490 1.00 40.09 88 CYS A CA 1
ATOM 706 C C . CYS A 1 88 ? -11.823 -6.176 24.876 1.00 40.09 88 CYS A C 1
ATOM 708 O O . CYS A 1 88 ? -11.214 -7.146 24.438 1.00 40.09 88 CYS A O 1
ATOM 710 N N . GLN A 1 89 ? -12.881 -6.307 25.687 1.00 38.78 89 GLN A N 1
ATOM 711 C CA . GLN A 1 89 ? -13.358 -7.585 26.250 1.00 38.78 89 GLN A CA 1
ATOM 712 C C . GLN A 1 89 ? -14.101 -8.489 25.245 1.00 38.78 89 GLN A C 1
ATOM 714 O O . GLN A 1 89 ? -14.435 -9.628 25.563 1.00 38.78 89 GLN A O 1
ATOM 719 N N . SER A 1 90 ? -14.381 -8.014 24.029 1.00 47.25 90 SER A N 1
ATOM 720 C CA . SER A 1 90 ? -15.013 -8.810 22.972 1.00 47.25 90 SER A CA 1
ATOM 721 C C . SER A 1 90 ? -14.536 -8.290 21.619 1.00 47.25 90 SER A C 1
ATOM 723 O O . SER A 1 90 ? -14.922 -7.208 21.197 1.00 47.25 90 SER A O 1
ATOM 725 N N . VAL A 1 91 ? -13.643 -9.006 20.942 1.00 49.41 91 VAL A N 1
ATOM 726 C CA . VAL A 1 91 ? -13.157 -8.624 19.607 1.00 49.41 91 VAL A CA 1
ATOM 727 C C . VAL A 1 91 ? -13.175 -9.855 18.722 1.00 49.41 91 VAL A C 1
ATOM 729 O O . VAL A 1 91 ? -12.744 -10.923 19.155 1.00 49.41 91 VAL A O 1
ATOM 732 N N . VAL A 1 92 ? -13.701 -9.707 17.506 1.00 50.81 92 VAL A N 1
ATOM 733 C CA . VAL A 1 92 ? -13.628 -10.729 16.458 1.00 50.81 92 VAL A CA 1
ATOM 734 C C . VAL A 1 92 ? -12.465 -10.363 15.550 1.00 50.81 92 VAL A C 1
ATOM 736 O O . VAL A 1 92 ? -12.540 -9.390 14.797 1.00 50.81 92 VAL A O 1
ATOM 739 N N . SER A 1 93 ? -11.372 -11.119 15.647 1.00 49.41 93 SER A N 1
ATOM 740 C CA . SER A 1 93 ? -10.242 -10.943 14.736 1.00 49.41 93 SER A CA 1
ATOM 741 C C . SER A 1 93 ? -10.530 -11.671 13.427 1.00 49.41 93 SER A C 1
ATOM 743 O O . SER A 1 93 ? -10.633 -12.897 13.437 1.00 49.41 93 SER A O 1
ATOM 745 N N . ALA A 1 94 ? -10.691 -10.931 12.331 1.00 53.00 94 ALA A N 1
ATOM 746 C CA . ALA A 1 94 ? -11.050 -11.470 11.027 1.00 53.00 94 ALA A CA 1
ATOM 747 C C . ALA A 1 94 ? -9.959 -11.232 9.987 1.00 53.00 94 ALA A C 1
ATOM 749 O O . ALA A 1 94 ? -9.464 -10.123 9.828 1.00 53.00 94 ALA A O 1
ATOM 750 N N . GLY A 1 95 ? -9.601 -12.284 9.268 1.00 55.31 95 GLY A N 1
ATOM 751 C CA . GLY A 1 95 ? -8.578 -12.296 8.229 1.00 55.31 95 GLY A CA 1
ATOM 752 C C . GLY A 1 95 ? -8.584 -13.639 7.528 1.00 55.31 95 GLY A C 1
ATOM 753 O O . GLY A 1 95 ? -9.298 -14.549 7.958 1.00 55.31 95 GLY A O 1
ATOM 754 N N . ARG A 1 96 ? -7.783 -13.801 6.473 1.00 50.44 96 ARG A N 1
ATOM 755 C CA . ARG A 1 96 ? -7.692 -15.115 5.836 1.00 50.44 96 ARG A CA 1
ATOM 756 C C . ARG A 1 96 ? -7.315 -16.190 6.878 1.00 50.44 96 ARG A C 1
ATOM 758 O O . ARG A 1 96 ? -6.500 -15.893 7.763 1.00 50.44 96 ARG A O 1
ATOM 765 N N . PRO A 1 97 ? -7.912 -17.398 6.834 1.00 58.31 97 PRO A N 1
ATOM 766 C CA . PRO A 1 97 ? -7.763 -18.412 7.884 1.00 58.31 97 PRO A CA 1
ATOM 767 C C . PRO A 1 97 ? -6.306 -18.701 8.274 1.00 58.31 97 PRO A C 1
ATOM 769 O O . PRO A 1 97 ? -5.987 -18.828 9.457 1.00 58.31 97 PRO A O 1
ATOM 772 N N . GLU A 1 98 ? -5.406 -18.719 7.293 1.00 54.34 98 GLU A N 1
ATOM 773 C CA . GLU A 1 98 ? -3.971 -18.943 7.460 1.00 54.34 98 GLU A CA 1
ATOM 774 C C . GLU A 1 98 ? -3.241 -17.816 8.209 1.00 54.34 98 GLU A C 1
ATOM 776 O O . GLU A 1 98 ? -2.199 -18.057 8.816 1.00 54.34 98 GLU A O 1
ATOM 781 N N . VAL A 1 99 ? -3.780 -16.595 8.210 1.00 55.38 99 VAL A N 1
ATOM 782 C CA . VAL A 1 99 ? -3.223 -15.437 8.926 1.00 55.38 99 VAL A CA 1
ATOM 783 C C . VAL A 1 99 ? -3.739 -15.403 10.363 1.00 55.38 99 VAL A C 1
ATOM 785 O O . VAL A 1 99 ? -2.960 -15.244 11.302 1.00 55.38 99 VAL A O 1
ATOM 788 N N . VAL A 1 100 ? -5.041 -15.630 10.551 1.00 55.81 100 VAL A N 1
ATOM 789 C CA . VAL A 1 100 ? -5.700 -15.620 11.869 1.00 55.81 100 VAL A CA 1
ATOM 790 C C . VAL A 1 100 ? -5.204 -16.763 12.763 1.00 55.81 100 VAL A C 1
ATOM 792 O O . VAL A 1 100 ? -5.051 -16.593 13.979 1.00 55.81 100 VAL A O 1
ATOM 795 N N . GLY A 1 101 ? -4.890 -17.919 12.168 1.00 53.56 101 GLY A N 1
ATOM 796 C CA . GLY A 1 101 ? -4.282 -19.048 12.875 1.00 53.56 101 GLY A CA 1
ATOM 797 C C . GLY A 1 101 ? -2.929 -18.712 13.517 1.00 53.56 101 GLY A C 1
ATOM 798 O O . GLY A 1 101 ? -2.599 -19.262 14.565 1.00 53.56 101 GLY A O 1
ATOM 799 N N . LEU A 1 102 ? -2.179 -17.762 12.948 1.00 53.31 102 LEU A N 1
ATOM 800 C CA . LEU A 1 102 ? -0.845 -17.358 13.411 1.00 53.31 102 LEU A CA 1
ATOM 801 C C . LEU A 1 102 ? -0.871 -16.201 14.425 1.00 53.31 102 LEU A C 1
ATOM 803 O O . LEU A 1 102 ? 0.141 -15.919 15.072 1.00 53.31 102 LEU A O 1
ATOM 807 N N . SER A 1 103 ? -2.009 -15.523 14.590 1.00 51.81 103 SER A N 1
ATOM 808 C CA . SER A 1 103 ? -2.140 -14.377 15.493 1.00 51.81 103 SER A CA 1
ATOM 809 C C . SER A 1 103 ? -1.991 -14.782 16.963 1.00 51.81 103 SER A C 1
ATOM 811 O O . SER A 1 103 ? -2.719 -15.637 17.470 1.00 51.81 103 SER A O 1
ATOM 813 N N . LYS A 1 104 ? -1.095 -14.118 17.699 1.00 52.06 104 LYS A N 1
ATOM 814 C CA . LYS A 1 104 ? -0.973 -14.256 19.161 1.00 52.06 104 LYS A CA 1
ATOM 815 C C . LYS A 1 104 ? -1.979 -13.326 19.851 1.00 52.06 104 LYS A C 1
ATOM 817 O O . LYS A 1 104 ? -1.611 -12.241 20.289 1.00 52.06 104 LYS A O 1
ATOM 822 N N . CYS A 1 105 ? -3.252 -13.719 19.888 1.00 48.50 105 CYS A N 1
ATOM 823 C CA . CYS A 1 105 ? -4.276 -12.998 20.649 1.00 48.50 105 CYS A CA 1
ATOM 824 C C . CYS A 1 105 ? -4.348 -13.567 22.076 1.00 48.50 105 CYS A C 1
ATOM 826 O O . CYS A 1 105 ? -4.429 -14.789 22.198 1.00 48.50 105 CYS A O 1
ATOM 828 N N . PRO A 1 106 ? -4.328 -12.741 23.136 1.00 53.00 106 PRO A N 1
ATOM 829 C CA . PRO A 1 106 ? -4.659 -13.202 24.483 1.00 53.00 106 PRO A CA 1
ATOM 830 C C . PRO A 1 106 ? -6.132 -13.635 24.597 1.00 53.00 106 PRO A C 1
ATOM 832 O O . PRO A 1 106 ? -7.015 -13.030 23.985 1.00 53.00 106 PRO A O 1
ATOM 835 N N . ASP A 1 107 ? -6.394 -14.670 25.395 1.00 45.81 107 ASP A N 1
ATOM 836 C CA . ASP A 1 107 ? -7.754 -15.072 25.775 1.00 45.81 107 ASP A CA 1
ATOM 837 C C . ASP A 1 107 ? -8.438 -13.965 26.604 1.00 45.81 107 ASP A C 1
ATOM 839 O O . ASP A 1 107 ? -7.749 -13.282 27.372 1.00 45.81 107 ASP A O 1
ATOM 843 N N . PRO A 1 108 ? -9.774 -13.769 26.505 1.00 54.03 108 PRO A N 1
ATOM 844 C CA . PRO A 1 108 ? -10.777 -14.556 25.771 1.00 54.03 108 PRO A CA 1
ATOM 845 C C . PRO A 1 108 ? -11.195 -13.930 24.416 1.00 54.03 108 PRO A C 1
ATOM 847 O O . PRO A 1 108 ? -12.368 -13.627 24.193 1.00 54.03 108 PRO A O 1
ATOM 850 N N . MET A 1 109 ? -10.256 -13.687 23.493 1.00 57.88 109 MET A N 1
ATOM 851 C CA . MET A 1 109 ? -10.588 -13.148 22.163 1.00 57.88 109 MET A CA 1
ATOM 852 C C . MET A 1 109 ? -11.105 -14.207 21.180 1.00 57.88 109 MET A C 1
ATOM 854 O O . MET A 1 109 ? -10.497 -15.261 21.005 1.00 57.88 109 MET A O 1
ATOM 858 N N . ASN A 1 110 ? -12.162 -13.867 20.435 1.00 60.31 110 ASN A N 1
ATOM 859 C CA . ASN A 1 110 ? -12.702 -14.716 19.375 1.00 60.31 110 ASN A CA 1
ATOM 860 C C . ASN A 1 110 ? -11.981 -14.450 18.045 1.00 60.31 110 ASN A C 1
ATOM 862 O O . ASN A 1 110 ? -11.846 -13.315 17.588 1.00 60.31 110 ASN A O 1
ATOM 866 N N . LYS A 1 111 ? -11.530 -15.516 17.389 1.00 58.97 111 LYS A N 1
ATOM 867 C CA . LYS A 1 111 ? -10.880 -15.474 16.074 1.00 58.97 111 LYS A CA 1
ATOM 868 C C . LYS A 1 111 ? -11.829 -16.008 15.005 1.00 58.97 111 LYS A C 1
ATOM 870 O O . LYS A 1 111 ? -12.487 -17.019 15.230 1.00 58.97 111 LYS A O 1
ATOM 875 N N . LEU A 1 112 ? -11.871 -15.369 13.841 1.00 62.53 112 LEU A N 1
ATOM 876 C CA . LEU A 1 112 ? -12.701 -15.770 12.710 1.00 62.53 112 LEU A CA 1
ATOM 877 C C . LEU A 1 112 ? -11.877 -15.755 11.417 1.00 62.53 112 LEU A C 1
ATOM 879 O O . LEU A 1 112 ? -11.492 -14.702 10.930 1.00 62.53 112 LEU A O 1
ATOM 883 N N . GLY A 1 113 ? -11.629 -16.921 10.823 1.00 60.12 113 GLY A N 1
ATOM 884 C CA . GLY A 1 113 ? -11.132 -16.971 9.446 1.00 60.12 113 GLY A CA 1
ATOM 885 C C . GLY A 1 113 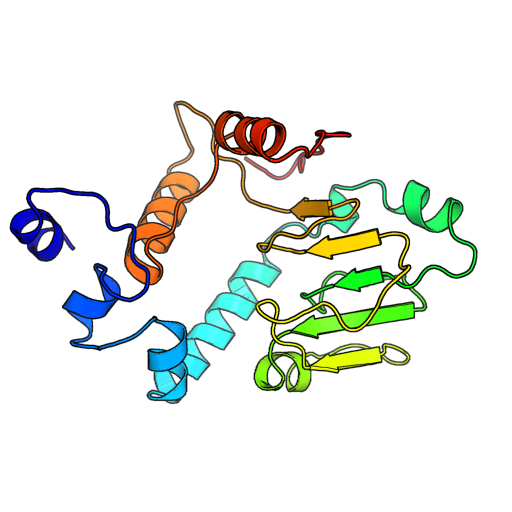? -12.219 -16.465 8.494 1.00 60.12 113 GLY A C 1
ATOM 886 O O . GLY A 1 113 ? -13.311 -17.026 8.474 1.00 60.12 113 GLY A O 1
ATOM 887 N N . TYR A 1 114 ? -11.951 -15.403 7.740 1.00 63.09 114 TYR A N 1
ATOM 888 C CA . TYR A 1 114 ? -12.917 -14.759 6.855 1.00 63.09 114 TYR A CA 1
ATOM 889 C C . TYR A 1 114 ? -12.236 -14.143 5.627 1.00 63.09 114 TYR A C 1
ATOM 891 O O . TYR A 1 114 ? -11.225 -13.451 5.747 1.00 63.09 114 TYR A O 1
ATOM 899 N N . ASP A 1 115 ? -12.813 -14.388 4.449 1.00 64.44 115 ASP A N 1
ATOM 900 C CA . ASP A 1 115 ? -12.420 -13.747 3.194 1.00 64.44 115 ASP A CA 1
ATOM 901 C C . ASP A 1 115 ? -13.224 -12.457 2.986 1.00 64.44 115 ASP A C 1
ATOM 903 O O . ASP A 1 115 ? -14.446 -12.488 2.818 1.00 64.44 115 ASP A O 1
ATOM 907 N N . PHE A 1 116 ? -12.533 -11.318 2.970 1.00 62.06 116 PHE A N 1
ATOM 908 C CA . PHE A 1 116 ? -13.141 -9.990 2.874 1.00 62.06 116 PHE A CA 1
ATOM 909 C C . PHE A 1 116 ? -13.872 -9.726 1.553 1.00 62.06 116 PHE A C 1
ATOM 911 O O . PHE A 1 116 ? -14.714 -8.834 1.504 1.00 62.06 116 PHE A O 1
ATOM 918 N N . PHE A 1 117 ? -13.613 -10.509 0.502 1.00 60.84 117 PHE A N 1
ATOM 919 C CA . PHE A 1 117 ? -14.345 -10.400 -0.765 1.00 60.84 117 PHE A CA 1
ATOM 920 C C . PHE A 1 117 ? -15.706 -11.110 -0.746 1.00 60.84 117 PHE A C 1
ATOM 922 O O . PHE A 1 117 ? -16.470 -11.013 -1.706 1.00 60.84 117 PHE A O 1
ATOM 929 N N . THR A 1 118 ? -16.026 -11.819 0.338 1.00 56.91 118 THR A N 1
ATOM 930 C CA . THR A 1 118 ? -17.328 -12.464 0.536 1.00 56.91 118 THR A CA 1
ATOM 931 C C . THR A 1 118 ? -18.270 -11.575 1.359 1.00 56.91 118 THR A C 1
ATOM 933 O O . THR A 1 118 ? -17.932 -10.448 1.720 1.00 56.91 118 THR A O 1
ATOM 936 N N . GLN A 1 119 ? -19.508 -12.016 1.601 1.00 60.81 119 GLN A N 1
ATOM 937 C CA . GLN A 1 119 ? -20.461 -11.242 2.401 1.00 60.81 119 GLN A CA 1
ATOM 938 C C . GLN A 1 119 ? -20.130 -11.345 3.898 1.00 60.81 119 GLN A C 1
ATOM 940 O O . GLN A 1 119 ? -19.974 -12.450 4.413 1.00 60.81 119 GLN A O 1
ATOM 945 N N . GLN A 1 120 ? -20.123 -10.207 4.609 1.00 60.66 120 GLN A N 1
ATOM 946 C CA . GLN A 1 120 ? -19.787 -10.148 6.039 1.00 60.66 120 GLN A CA 1
ATOM 947 C C . GLN A 1 120 ? -20.700 -11.066 6.885 1.00 60.66 120 GLN A C 1
ATOM 949 O O . GLN A 1 120 ? -21.915 -10.820 6.942 1.00 60.66 120 GLN A O 1
ATOM 954 N N . PRO A 1 121 ? -20.142 -12.084 7.575 1.00 66.50 121 PRO A N 1
ATOM 955 C CA . PRO A 1 121 ? -20.905 -13.041 8.372 1.00 66.50 121 PRO A CA 1
ATOM 956 C C . PRO A 1 121 ? -21.429 -12.445 9.682 1.00 66.50 121 PRO A C 1
ATOM 958 O O . PRO A 1 121 ? -22.466 -12.887 10.171 1.00 66.50 121 PRO A O 1
ATOM 961 N N . VAL A 1 122 ? -20.755 -11.435 10.251 1.00 63.47 122 VAL A N 1
ATOM 962 C CA . VAL A 1 122 ? -21.165 -10.804 11.516 1.00 63.47 122 VAL A CA 1
ATOM 963 C C . VAL A 1 122 ? -21.834 -9.456 11.248 1.00 63.47 122 VAL A C 1
ATOM 965 O O . VAL A 1 122 ? -21.178 -8.463 10.931 1.00 63.47 122 VAL A O 1
ATOM 968 N N . LYS A 1 123 ? -23.160 -9.406 11.390 1.00 61.94 123 LYS A N 1
ATOM 969 C CA . LYS A 1 123 ? -23.984 -8.203 11.177 1.00 61.94 123 LYS A CA 1
ATOM 970 C C . LYS A 1 123 ? -24.410 -7.581 12.511 1.00 61.94 123 LYS A C 1
ATOM 972 O O . LYS A 1 123 ? -24.623 -8.297 13.483 1.00 61.94 123 LYS A O 1
ATOM 977 N N . GLY A 1 124 ? -24.575 -6.257 12.541 1.00 55.66 124 GLY A N 1
ATOM 978 C CA . GLY A 1 124 ? -25.102 -5.530 13.706 1.00 55.66 124 GLY A CA 1
ATOM 979 C C . GLY A 1 124 ? -24.058 -5.082 14.734 1.00 55.66 124 GLY A C 1
ATOM 980 O O . GLY A 1 124 ? -24.432 -4.684 15.837 1.00 55.66 124 GLY A O 1
ATOM 981 N N . LEU A 1 125 ? -22.763 -5.119 14.396 1.00 55.12 125 LEU A N 1
ATOM 982 C CA . LEU A 1 125 ? -21.729 -4.522 15.246 1.00 55.12 125 LEU A CA 1
ATOM 983 C C . LEU A 1 125 ? -21.783 -2.994 15.157 1.00 55.12 125 LEU A C 1
ATOM 985 O O . LEU A 1 125 ? -22.099 -2.429 14.111 1.00 55.12 125 LEU A O 1
ATOM 989 N N . ARG A 1 126 ? -21.461 -2.312 16.263 1.00 49.09 126 ARG A N 1
ATOM 990 C CA . ARG A 1 126 ? -21.452 -0.838 16.298 1.00 49.09 126 ARG A CA 1
ATOM 991 C C . ARG A 1 126 ? -20.222 -0.228 15.627 1.00 49.09 126 ARG A C 1
ATOM 993 O O . ARG A 1 126 ? -20.289 0.923 15.209 1.00 49.09 126 ARG A O 1
ATOM 1000 N N . VAL A 1 127 ? -19.120 -0.976 15.540 1.00 51.94 127 VAL A N 1
ATOM 1001 C CA . VAL A 1 127 ? -17.863 -0.534 14.926 1.00 51.94 127 VAL A CA 1
ATOM 1002 C C . VAL A 1 127 ? -17.231 -1.697 14.167 1.00 51.94 127 VAL A C 1
ATOM 1004 O O . VAL A 1 127 ? -16.988 -2.761 14.739 1.00 51.94 127 VAL A O 1
ATOM 1007 N N . TYR A 1 128 ? -16.932 -1.464 12.892 1.00 56.59 128 TYR A N 1
ATOM 1008 C CA . TYR A 1 128 ? -16.111 -2.337 12.062 1.00 56.59 128 TYR A CA 1
ATOM 1009 C C . TYR A 1 128 ? -14.788 -1.608 11.807 1.00 56.59 128 TYR A C 1
ATOM 1011 O O . TYR A 1 128 ? -14.768 -0.558 11.164 1.00 56.59 128 TYR A O 1
ATOM 1019 N N . TYR A 1 129 ? -13.695 -2.118 12.373 1.00 57.12 129 TYR A N 1
ATOM 1020 C CA . TYR A 1 129 ? -12.366 -1.529 12.231 1.00 57.12 129 TYR A CA 1
ATOM 1021 C C . TYR A 1 129 ? -11.570 -2.298 11.179 1.00 57.12 129 TYR A C 1
ATOM 1023 O O . TYR A 1 129 ? -11.454 -3.523 11.233 1.00 57.12 129 TYR A O 1
ATOM 1031 N N . MET A 1 130 ? -11.031 -1.576 10.202 1.00 53.94 130 MET A N 1
ATOM 1032 C CA . MET A 1 130 ? -10.269 -2.149 9.098 1.00 53.94 130 MET A CA 1
ATOM 1033 C C . MET A 1 130 ? -8.975 -1.371 8.931 1.00 53.94 130 MET A C 1
ATOM 1035 O O . MET A 1 130 ? -8.977 -0.204 8.545 1.00 53.94 130 MET A O 1
ATOM 1039 N N . HIS A 1 131 ? -7.855 -2.038 9.175 1.00 53.31 131 HIS A N 1
ATOM 1040 C CA . HIS A 1 131 ? -6.553 -1.522 8.789 1.00 53.31 131 HIS A CA 1
ATOM 1041 C C . HIS A 1 131 ? -6.290 -1.946 7.334 1.00 53.31 131 HIS A C 1
ATOM 1043 O O . HIS A 1 131 ? -6.016 -3.120 7.076 1.00 53.31 131 HIS A O 1
ATOM 1049 N N . GLY A 1 132 ? -6.468 -1.027 6.377 1.00 45.28 132 GLY A N 1
ATOM 1050 C CA . GLY A 1 132 ? -6.144 -1.242 4.957 1.00 45.28 132 GLY A CA 1
ATOM 1051 C C . GLY A 1 132 ? -7.188 -1.938 4.050 1.00 45.28 132 GLY A C 1
ATOM 1052 O O . GLY A 1 132 ? -6.791 -2.432 2.998 1.00 45.28 132 GLY A O 1
ATOM 1053 N N . VAL A 1 133 ? -8.490 -2.003 4.400 1.00 42.62 133 VAL A N 1
ATOM 1054 C CA . VAL A 1 133 ? -9.600 -2.595 3.578 1.00 42.62 133 VAL A CA 1
ATOM 1055 C C . VAL A 1 133 ? -10.933 -1.807 3.787 1.00 42.62 133 VAL A C 1
ATOM 1057 O O . VAL A 1 133 ? -11.048 -1.119 4.795 1.00 42.62 133 VAL A O 1
ATOM 1060 N N . LEU A 1 134 ? -11.931 -1.853 2.873 1.00 40.28 134 LEU A N 1
ATOM 1061 C CA . LEU A 1 134 ? -13.157 -0.992 2.862 1.00 40.28 134 LEU A CA 1
ATOM 1062 C C . LEU A 1 134 ? -14.512 -1.770 2.889 1.00 40.28 134 LEU A C 1
ATOM 1064 O O . LEU A 1 134 ? -14.610 -2.767 2.181 1.00 40.28 134 LEU A O 1
ATOM 1068 N N . HIS A 1 135 ? -15.564 -1.293 3.610 1.00 46.44 135 HIS A N 1
ATOM 1069 C CA . HIS A 1 135 ? -16.975 -1.806 3.605 1.00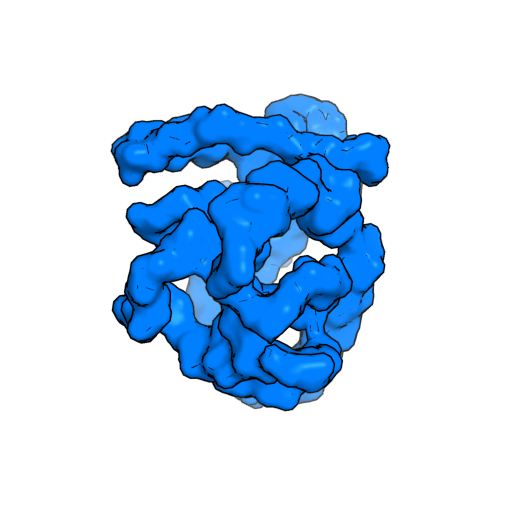 46.44 135 HIS A CA 1
ATOM 1070 C C . HIS A 1 135 ? -18.071 -0.797 4.114 1.00 46.44 135 HIS A C 1
ATOM 1072 O O . HIS A 1 135 ? -17.753 0.180 4.787 1.00 46.44 135 HIS A O 1
ATOM 1078 N N . ASP A 1 136 ? -19.368 -1.114 3.879 1.00 35.53 136 ASP A N 1
ATOM 1079 C CA . ASP A 1 136 ? -20.613 -0.279 3.930 1.00 35.53 136 ASP A CA 1
ATOM 1080 C C . ASP A 1 136 ? -21.201 0.167 5.299 1.00 35.53 136 ASP A C 1
ATOM 1082 O O . ASP A 1 136 ? -22.380 0.516 5.402 1.00 35.53 136 ASP A O 1
ATOM 1086 N N . CYS A 1 137 ? -20.432 0.167 6.383 1.00 47.31 137 CYS A N 1
ATOM 1087 C CA . CYS A 1 137 ? -20.891 0.619 7.713 1.00 47.31 137 CYS A CA 1
ATOM 1088 C C . CYS A 1 137 ? -19.948 1.695 8.270 1.00 47.31 137 CYS A C 1
ATOM 1090 O O . CYS A 1 137 ? -19.018 2.087 7.575 1.00 47.31 137 CYS A O 1
ATOM 1092 N N . THR A 1 138 ? -20.198 2.243 9.473 1.00 49.91 138 THR A N 1
ATOM 1093 C CA . THR A 1 138 ? -19.286 3.233 10.084 1.00 49.91 138 THR A CA 1
ATOM 1094 C C . THR A 1 138 ? -17.867 2.662 10.122 1.00 49.91 138 THR A C 1
ATOM 1096 O O . THR A 1 138 ? -17.569 1.780 10.930 1.00 49.91 138 THR A O 1
ATOM 1099 N N . LEU A 1 139 ? -17.030 3.160 9.212 1.00 63.94 139 LEU A N 1
ATOM 1100 C CA . LEU A 1 139 ? -15.736 2.601 8.846 1.00 63.94 139 LEU A CA 1
ATOM 1101 C C . LEU A 1 139 ? -14.631 3.481 9.425 1.00 63.94 139 LEU A C 1
ATOM 1103 O O . LEU A 1 139 ? -14.554 4.673 9.119 1.00 63.94 139 LEU A O 1
ATOM 1107 N N . LEU A 1 140 ? -13.770 2.891 10.254 1.00 67.12 140 LEU A N 1
ATOM 1108 C CA . LEU A 1 140 ? -12.526 3.529 10.672 1.00 67.12 140 LEU A CA 1
ATOM 1109 C C . LEU A 1 140 ? -11.406 3.038 9.753 1.00 67.12 140 LEU A C 1
ATOM 1111 O O . LEU A 1 140 ? -11.023 1.872 9.823 1.00 67.12 140 LEU A O 1
ATOM 1115 N N . ILE A 1 141 ? -10.912 3.939 8.901 1.00 68.56 141 ILE A N 1
ATOM 1116 C CA . ILE A 1 141 ? -9.751 3.712 8.038 1.00 68.56 141 ILE A CA 1
ATOM 1117 C C . ILE A 1 141 ? -8.526 4.255 8.769 1.00 68.56 141 ILE A C 1
ATOM 1119 O O . ILE A 1 141 ? -8.442 5.454 9.035 1.00 68.56 141 ILE A O 1
ATOM 1123 N N . HIS A 1 142 ? -7.590 3.370 9.089 1.00 72.50 142 HIS A N 1
ATOM 1124 C CA . HIS A 1 142 ? -6.264 3.739 9.567 1.00 72.50 142 HIS A CA 1
ATOM 1125 C C . HIS A 1 142 ? -5.266 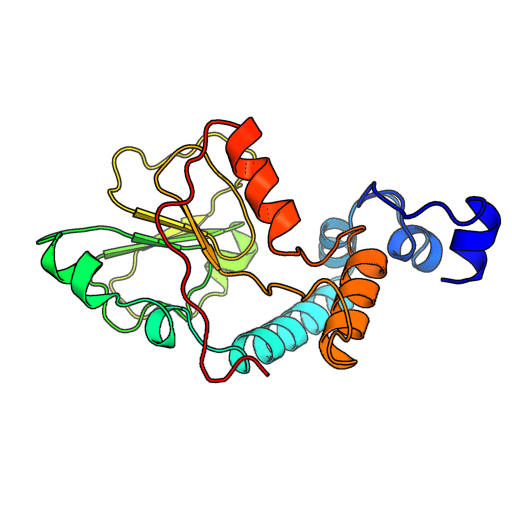3.414 8.451 1.00 72.50 142 HIS A C 1
ATOM 1127 O O . HIS A 1 142 ? -5.137 2.255 8.060 1.00 72.50 142 HIS A O 1
ATOM 1133 N N . ASP A 1 143 ? -4.678 4.460 7.871 1.00 73.75 143 ASP A N 1
ATOM 1134 C CA . ASP A 1 143 ? -3.840 4.399 6.670 1.00 73.75 143 ASP A CA 1
ATOM 1135 C C . ASP A 1 143 ? -2.813 5.545 6.698 1.00 73.75 143 ASP A C 1
ATOM 1137 O O . ASP A 1 143 ? -3.008 6.543 7.408 1.00 73.75 143 ASP A O 1
ATOM 1141 N N . HIS A 1 144 ? -1.732 5.423 5.927 1.00 79.00 144 HIS A N 1
ATOM 1142 C CA . HIS A 1 144 ? -0.743 6.490 5.786 1.00 79.00 144 HIS A CA 1
ATOM 1143 C C . HIS A 1 144 ? -1.246 7.535 4.790 1.00 79.00 144 HIS A C 1
ATOM 1145 O O . HIS A 1 144 ? -1.556 7.229 3.641 1.00 79.00 144 HIS A O 1
ATOM 1151 N N . ILE A 1 145 ? -1.343 8.794 5.225 1.00 83.06 145 ILE A N 1
ATOM 1152 C CA . ILE A 1 145 ? -1.846 9.878 4.374 1.00 83.06 145 ILE A CA 1
ATOM 1153 C C . ILE A 1 145 ? -0.688 10.744 3.900 1.00 83.06 145 ILE A C 1
ATOM 1155 O O . ILE A 1 145 ? -0.076 11.488 4.667 1.00 83.06 145 ILE A O 1
ATOM 1159 N N . THR A 1 146 ? -0.412 10.661 2.603 1.00 84.31 146 THR A N 1
ATOM 1160 C CA . THR A 1 146 ? 0.693 11.360 1.951 1.00 84.31 146 THR A CA 1
ATOM 1161 C C . THR A 1 146 ? 0.311 12.814 1.646 1.00 84.31 146 THR A C 1
ATOM 1163 O O . THR A 1 146 ? -0.769 13.063 1.091 1.00 84.31 146 THR A O 1
ATOM 1166 N N . PRO A 1 147 ? 1.165 13.808 1.969 1.00 84.38 147 PRO A N 1
ATOM 1167 C CA . PRO A 1 147 ? 0.907 15.195 1.598 1.00 84.38 147 PRO A CA 1
ATOM 1168 C C . PRO A 1 147 ? 1.028 15.389 0.081 1.00 84.38 147 PRO A C 1
ATOM 1170 O O . PRO A 1 147 ? 1.813 14.726 -0.592 1.00 84.38 147 PRO A O 1
ATOM 1173 N N . ARG A 1 148 ? 0.280 16.354 -0.466 1.00 85.62 148 ARG A N 1
ATOM 1174 C CA . ARG A 1 148 ? 0.258 16.641 -1.916 1.00 85.62 148 ARG A CA 1
ATOM 1175 C C . ARG A 1 148 ? 1.595 17.106 -2.496 1.00 85.62 148 ARG A C 1
ATOM 1177 O O . ARG A 1 148 ? 1.826 16.949 -3.690 1.00 85.62 148 ARG A O 1
ATOM 1184 N N . ALA A 1 149 ? 2.434 17.727 -1.679 1.00 85.75 149 ALA A N 1
ATOM 1185 C CA . ALA A 1 149 ? 3.732 18.246 -2.077 1.00 85.75 149 ALA A CA 1
ATOM 1186 C C . ALA A 1 149 ? 4.722 18.077 -0.924 1.00 85.75 149 ALA A C 1
ATOM 1188 O O . ALA A 1 149 ? 4.312 18.028 0.235 1.00 85.75 149 ALA A O 1
ATOM 1189 N N . LEU A 1 150 ? 6.015 18.021 -1.260 1.00 86.94 150 LEU A N 1
ATOM 1190 C CA . LEU A 1 150 ? 7.114 17.920 -0.290 1.00 86.94 150 LEU A CA 1
ATOM 1191 C C . LEU A 1 150 ? 6.975 16.715 0.660 1.00 86.94 150 LEU A C 1
ATOM 1193 O O . LEU A 1 150 ? 7.314 16.801 1.837 1.00 86.94 150 LEU A O 1
ATOM 1197 N N . ALA A 1 151 ? 6.466 15.590 0.146 1.00 87.44 151 ALA A N 1
ATOM 1198 C CA . ALA A 1 151 ? 6.378 14.354 0.912 1.00 87.44 151 ALA A CA 1
ATOM 1199 C C . ALA A 1 151 ? 7.770 13.886 1.358 1.00 87.44 151 ALA A C 1
ATOM 1201 O O . ALA A 1 151 ? 8.736 13.939 0.592 1.00 87.44 151 ALA A O 1
ATOM 1202 N N . HIS A 1 152 ? 7.857 13.412 2.602 1.00 88.00 152 HIS A N 1
ATOM 1203 C CA . HIS A 1 152 ? 9.093 12.869 3.149 1.00 88.00 152 HIS A CA 1
ATOM 1204 C C . HIS A 1 152 ? 9.602 11.700 2.274 1.00 88.00 152 HIS A C 1
ATOM 1206 O O . HIS A 1 152 ? 8.785 10.880 1.842 1.00 88.00 152 HIS A O 1
ATOM 1212 N N . PRO A 1 153 ? 10.923 11.558 2.034 1.00 87.75 153 PRO A N 1
ATOM 1213 C CA . PRO A 1 153 ? 11.463 10.522 1.146 1.00 87.75 153 PRO A CA 1
ATOM 1214 C C . PRO A 1 153 ? 11.067 9.088 1.516 1.00 87.75 153 PRO A C 1
ATOM 1216 O O . PRO A 1 153 ? 10.918 8.245 0.639 1.00 87.75 153 PRO A O 1
ATOM 1219 N N . HIS A 1 154 ? 10.868 8.794 2.805 1.00 85.12 154 HIS A N 1
ATOM 1220 C CA . HIS A 1 154 ? 10.354 7.482 3.212 1.00 85.12 154 HIS A CA 1
ATOM 1221 C C . HIS A 1 154 ? 8.932 7.233 2.707 1.00 85.12 154 HIS A C 1
ATOM 1223 O O . HIS A 1 154 ? 8.649 6.135 2.245 1.00 85.12 154 HIS A O 1
ATOM 1229 N N . THR A 1 155 ? 8.055 8.235 2.754 1.00 85.62 155 THR A N 1
ATOM 1230 C CA . THR A 1 155 ? 6.669 8.111 2.290 1.00 85.62 155 THR A CA 1
ATOM 1231 C C . THR A 1 155 ? 6.619 7.824 0.792 1.00 85.62 155 THR A C 1
ATOM 1233 O O . THR A 1 155 ? 5.930 6.907 0.359 1.00 85.62 155 THR A O 1
ATOM 1236 N N . THR A 1 156 ? 7.406 8.548 -0.006 1.00 88.94 156 THR A N 1
ATOM 1237 C CA . THR A 1 156 ? 7.470 8.314 -1.457 1.00 88.94 156 THR A CA 1
ATOM 1238 C C . THR A 1 156 ? 8.166 6.998 -1.806 1.00 88.94 156 THR A C 1
ATOM 1240 O O . THR A 1 156 ? 7.799 6.350 -2.783 1.00 88.94 156 THR A O 1
ATOM 1243 N N . ALA A 1 157 ? 9.135 6.554 -0.998 1.00 89.88 157 ALA A N 1
ATOM 1244 C CA . ALA A 1 157 ? 9.724 5.227 -1.143 1.00 89.88 157 ALA A CA 1
ATOM 1245 C C . ALA A 1 157 ? 8.708 4.109 -0.849 1.00 89.88 157 ALA A C 1
ATOM 1247 O O . ALA A 1 157 ? 8.659 3.137 -1.601 1.00 89.88 157 ALA A O 1
ATOM 1248 N N . TYR A 1 158 ? 7.881 4.248 0.194 1.00 87.62 158 TYR A N 1
ATOM 1249 C CA . TYR A 1 158 ? 6.792 3.307 0.478 1.00 87.62 158 TYR A CA 1
ATOM 1250 C C . TYR A 1 158 ? 5.778 3.251 -0.668 1.00 87.62 158 TYR A C 1
ATOM 1252 O O . TYR A 1 158 ? 5.452 2.153 -1.114 1.00 87.62 158 TYR A O 1
ATOM 1260 N N . ASP A 1 159 ? 5.376 4.398 -1.218 1.00 90.75 159 ASP A N 1
ATOM 1261 C CA . ASP A 1 159 ? 4.478 4.469 -2.378 1.00 90.75 159 ASP A CA 1
ATOM 1262 C C . ASP A 1 159 ? 5.033 3.715 -3.597 1.00 90.75 159 ASP A C 1
ATOM 1264 O O . ASP A 1 159 ? 4.350 2.881 -4.194 1.00 90.75 159 ASP A O 1
ATOM 1268 N N . LEU A 1 160 ? 6.324 3.889 -3.903 1.00 92.94 160 LEU A N 1
ATOM 1269 C CA . LEU A 1 160 ? 6.987 3.121 -4.961 1.00 92.94 160 LEU A CA 1
ATOM 1270 C C . LEU A 1 160 ? 7.016 1.617 -4.668 1.00 92.94 160 LEU A C 1
ATOM 1272 O O . LEU A 1 160 ? 6.829 0.812 -5.583 1.00 92.94 160 LEU A O 1
ATOM 1276 N N . VAL A 1 161 ? 7.236 1.216 -3.414 1.00 92.06 161 VAL A N 1
ATOM 1277 C CA . VAL A 1 161 ? 7.185 -0.198 -3.017 1.00 92.06 161 VAL A CA 1
ATOM 1278 C C . VAL A 1 161 ? 5.775 -0.759 -3.211 1.00 92.06 161 VAL A C 1
ATOM 1280 O O . VAL A 1 161 ? 5.641 -1.847 -3.772 1.00 92.06 161 VAL A O 1
ATOM 1283 N N . MET A 1 162 ? 4.727 -0.025 -2.831 1.00 91.38 162 MET A N 1
ATOM 1284 C CA . MET A 1 162 ? 3.336 -0.448 -3.036 1.00 91.38 162 MET A CA 1
ATOM 1285 C C . MET A 1 162 ? 2.991 -0.571 -4.523 1.00 91.38 162 MET A C 1
ATOM 1287 O O . MET A 1 162 ? 2.427 -1.587 -4.941 1.00 91.38 162 MET A O 1
ATOM 1291 N N . MET A 1 163 ? 3.412 0.388 -5.350 1.00 94.69 163 MET A N 1
ATOM 1292 C CA . MET A 1 163 ? 3.253 0.319 -6.804 1.00 94.69 163 MET A CA 1
ATOM 1293 C C . MET A 1 163 ? 3.946 -0.920 -7.387 1.00 94.69 163 MET A C 1
ATOM 1295 O O . MET A 1 163 ? 3.371 -1.633 -8.211 1.00 94.69 163 MET A O 1
ATOM 1299 N N . VAL A 1 164 ? 5.180 -1.205 -6.964 1.00 94.56 164 VAL A N 1
ATOM 1300 C CA . VAL A 1 164 ? 5.965 -2.330 -7.493 1.00 94.56 164 VAL A CA 1
ATOM 1301 C C . VAL A 1 164 ? 5.383 -3.677 -7.072 1.00 94.56 164 VAL A C 1
ATOM 1303 O O . VAL A 1 164 ? 5.300 -4.581 -7.904 1.00 94.56 164 VAL A O 1
ATOM 1306 N N . MET A 1 165 ? 5.006 -3.818 -5.801 1.00 93.06 165 MET A N 1
ATOM 1307 C CA . MET A 1 165 ? 4.641 -5.106 -5.207 1.00 93.06 165 MET A CA 1
ATOM 1308 C C . MET A 1 165 ? 3.189 -5.499 -5.471 1.00 93.06 165 MET A C 1
ATOM 1310 O O . MET A 1 165 ? 2.907 -6.684 -5.645 1.00 93.06 165 MET A O 1
ATOM 1314 N N . VAL A 1 166 ? 2.270 -4.529 -5.471 1.00 92.12 166 VAL A N 1
ATOM 1315 C CA . VAL A 1 166 ? 0.821 -4.791 -5.508 1.00 92.12 166 VAL A CA 1
ATOM 1316 C C . VAL A 1 166 ? 0.051 -3.886 -6.470 1.00 92.12 166 VAL A C 1
ATOM 1318 O O . VAL A 1 166 ? -1.174 -3.897 -6.429 1.00 92.12 166 VAL A O 1
ATOM 1321 N N . ALA A 1 167 ? 0.733 -3.109 -7.322 1.00 92.50 167 ALA A N 1
ATOM 1322 C CA . ALA A 1 167 ? 0.093 -2.077 -8.150 1.00 92.50 167 ALA A CA 1
ATOM 1323 C C . ALA A 1 167 ? -0.765 -1.101 -7.311 1.00 92.50 167 ALA A C 1
ATOM 1325 O O . ALA A 1 167 ? -1.814 -0.630 -7.746 1.00 92.50 167 ALA A O 1
ATOM 1326 N N . GLY A 1 168 ? -0.330 -0.852 -6.072 1.00 88.81 168 GLY A N 1
ATOM 1327 C CA . GLY A 1 168 ? -0.994 0.035 -5.124 1.00 88.81 168 GLY A CA 1
ATOM 1328 C C . GLY A 1 168 ? -0.462 1.462 -5.187 1.00 88.81 168 GLY A C 1
ATOM 1329 O O . GLY A 1 168 ? 0.531 1.741 -5.855 1.00 88.81 168 GLY A O 1
ATOM 1330 N N . MET A 1 169 ? -1.122 2.350 -4.450 1.00 88.00 169 MET A N 1
ATOM 1331 C CA . MET A 1 169 ? -0.660 3.714 -4.206 1.00 88.00 169 MET A CA 1
ATOM 1332 C C . MET A 1 169 ? -1.023 4.150 -2.789 1.00 88.00 169 MET A C 1
ATOM 1334 O O . MET A 1 169 ? -2.088 3.786 -2.278 1.00 88.00 169 MET A O 1
ATOM 1338 N N . GLU A 1 170 ? -0.168 4.966 -2.193 1.00 87.19 170 GLU A N 1
ATOM 1339 C CA . GLU A 1 170 ? -0.452 5.688 -0.963 1.00 87.19 170 GLU A CA 1
ATOM 1340 C C . GLU A 1 170 ? -1.450 6.816 -1.241 1.00 87.19 170 GLU A C 1
ATOM 1342 O O . GLU A 1 170 ? -1.417 7.507 -2.268 1.00 87.19 170 GLU A O 1
ATOM 1347 N N . ARG A 1 171 ? -2.395 7.015 -0.322 1.00 86.56 171 ARG A N 1
ATOM 1348 C CA . ARG A 1 171 ? -3.494 7.963 -0.535 1.00 86.56 171 ARG A CA 1
ATOM 1349 C C . ARG A 1 171 ? -3.128 9.355 -0.043 1.00 86.56 171 ARG A C 1
ATOM 1351 O O . ARG A 1 171 ? -2.432 9.532 0.951 1.00 86.56 171 ARG A O 1
ATOM 1358 N N . THR A 1 172 ? -3.656 10.363 -0.732 1.00 85.44 172 THR A N 1
ATOM 1359 C CA . THR A 1 172 ? -3.650 11.752 -0.258 1.00 85.44 172 THR A CA 1
ATOM 1360 C C . THR A 1 172 ? -5.021 12.093 0.316 1.00 85.44 172 THR A C 1
ATOM 1362 O O . THR A 1 172 ? -5.993 11.375 0.075 1.00 85.44 172 THR A O 1
ATOM 1365 N N . GLU A 1 173 ? -5.141 13.218 1.021 1.00 78.19 173 GLU A N 1
ATOM 1366 C CA . GLU A 1 173 ? -6.429 13.673 1.573 1.00 78.19 173 GLU A CA 1
ATOM 1367 C C . GLU A 1 173 ? -7.526 13.797 0.506 1.00 78.19 173 GLU A C 1
ATOM 1369 O O . GLU A 1 173 ? -8.673 13.446 0.757 1.00 78.19 173 GLU A O 1
ATOM 1374 N N . VAL A 1 174 ? -7.173 14.183 -0.721 1.00 78.88 174 VAL A N 1
ATOM 1375 C CA . VAL A 1 174 ? -8.152 14.299 -1.814 1.00 78.88 174 VAL A CA 1
ATOM 1376 C C . VAL A 1 174 ? -8.582 12.944 -2.366 1.00 78.88 174 VAL A C 1
ATOM 1378 O O . VAL A 1 174 ? -9.712 12.790 -2.816 1.00 78.88 174 VAL A O 1
ATOM 1381 N N . HIS A 1 175 ? -7.741 11.915 -2.261 1.00 79.62 175 HIS A N 1
ATOM 1382 C CA . HIS A 1 175 ? -8.192 10.553 -2.550 1.00 79.62 175 HIS A CA 1
ATOM 1383 C C . HIS A 1 175 ? -9.209 10.061 -1.509 1.00 79.62 175 HIS A C 1
ATOM 1385 O O . HIS A 1 175 ? -10.053 9.236 -1.841 1.00 79.62 175 HIS A O 1
ATOM 1391 N N . LEU A 1 176 ? -9.184 10.583 -0.276 1.00 72.75 176 LEU A N 1
ATOM 1392 C CA . LEU A 1 176 ? -10.218 10.289 0.722 1.00 72.75 176 LEU A CA 1
ATOM 1393 C C . LEU A 1 176 ? -11.527 11.033 0.441 1.00 72.75 176 LEU A C 1
ATOM 1395 O O . LEU A 1 176 ? -12.594 10.526 0.779 1.00 72.75 176 LEU A O 1
ATOM 1399 N N . GLU A 1 177 ? -11.478 12.200 -0.207 1.00 70.12 177 GLU A N 1
ATOM 1400 C CA . GLU A 1 177 ? -12.685 12.914 -0.646 1.00 70.12 177 GLU A CA 1
ATOM 1401 C C . GLU A 1 177 ? -13.491 12.097 -1.667 1.00 70.12 177 GLU A C 1
ATOM 1403 O O . GLU A 1 177 ? -14.715 12.188 -1.678 1.00 70.12 177 GLU A O 1
ATOM 1408 N N . LEU A 1 178 ? -12.851 11.212 -2.443 1.00 69.00 178 LEU A N 1
ATOM 1409 C CA . LEU A 1 178 ? -13.548 10.276 -3.338 1.00 69.00 178 LEU A CA 1
ATOM 1410 C C . LEU A 1 178 ? -14.460 9.296 -2.586 1.00 69.00 178 LEU A C 1
ATOM 1412 O O . LEU A 1 178 ? -15.447 8.835 -3.142 1.00 69.00 178 LEU A O 1
ATOM 1416 N N . LEU A 1 179 ? -14.229 9.023 -1.298 1.00 70.19 179 LEU A N 1
ATOM 1417 C CA . LEU A 1 179 ? -15.183 8.229 -0.513 1.00 70.19 179 LEU A CA 1
ATOM 1418 C C . LEU A 1 179 ? -16.558 8.920 -0.428 1.00 70.19 179 LEU A C 1
ATOM 1420 O O . LEU A 1 179 ? -17.581 8.249 -0.296 1.00 70.19 179 LEU A O 1
ATOM 1424 N N . GLN A 1 180 ? -16.607 10.249 -0.574 1.00 68.00 180 GLN A N 1
ATOM 1425 C CA . GLN A 1 180 ? -17.861 10.999 -0.612 1.00 68.00 180 GLN A CA 1
ATOM 1426 C C . GLN A 1 180 ? -18.691 10.711 -1.867 1.00 68.00 180 GLN A C 1
ATOM 1428 O O . GLN A 1 180 ? -19.921 10.760 -1.789 1.00 68.00 180 GLN A O 1
ATOM 1433 N N . SER A 1 181 ? -18.066 10.363 -3.001 1.00 68.69 181 SER A N 1
ATOM 1434 C CA . SER A 1 181 ? -18.811 9.966 -4.205 1.00 68.69 181 SER A CA 1
ATOM 1435 C C . SER A 1 181 ? -19.487 8.605 -4.044 1.00 68.69 181 SER A C 1
ATOM 1437 O O . SER A 1 181 ? -20.553 8.384 -4.612 1.00 68.69 181 SER A O 1
ATOM 1439 N N . GLU A 1 182 ? -18.944 7.742 -3.185 1.00 71.19 182 GLU A N 1
ATOM 1440 C CA . GLU A 1 182 ? -19.467 6.403 -2.884 1.00 71.19 182 GLU A CA 1
ATOM 1441 C C . GLU A 1 182 ? -20.470 6.389 -1.712 1.00 71.19 182 GLU A C 1
ATOM 1443 O O . GLU A 1 182 ? -20.700 5.362 -1.081 1.00 71.19 182 GLU A O 1
ATOM 1448 N N . ARG A 1 183 ? -21.107 7.533 -1.416 1.00 74.44 183 ARG A N 1
ATOM 1449 C CA . ARG A 1 183 ? -22.096 7.730 -0.330 1.00 74.44 183 ARG A CA 1
ATOM 1450 C C . ARG A 1 183 ? -21.547 7.624 1.097 1.00 74.44 183 ARG A C 1
ATOM 1452 O O . ARG A 1 183 ? -22.339 7.657 2.043 1.00 74.44 183 ARG A O 1
ATOM 1459 N N . TYR A 1 184 ? -20.232 7.577 1.286 1.00 70.25 184 TYR A N 1
ATOM 1460 C CA . TYR A 1 184 ? -19.641 7.672 2.618 1.00 70.25 184 TYR A CA 1
ATOM 1461 C C . TYR A 1 184 ? -19.516 9.135 3.050 1.00 70.25 184 TYR A C 1
ATOM 1463 O O . TYR A 1 184 ? -19.280 10.032 2.247 1.00 70.25 184 TYR A O 1
ATOM 1471 N N . LYS A 1 185 ? -19.669 9.405 4.347 1.00 69.50 185 LYS A N 1
ATOM 1472 C CA . LYS A 1 185 ? -19.417 10.733 4.920 1.00 69.50 185 LYS A CA 1
ATOM 1473 C C . LYS A 1 185 ? -18.224 10.647 5.855 1.00 69.50 185 LYS A C 1
ATOM 1475 O O . LYS A 1 185 ? -18.245 9.857 6.797 1.00 69.50 185 LYS A O 1
ATOM 1480 N N . LEU A 1 186 ? -17.209 11.478 5.617 1.00 74.00 186 LEU A N 1
ATOM 1481 C CA . LEU A 1 186 ? -16.090 11.610 6.544 1.00 74.00 186 LEU A CA 1
ATOM 1482 C C . LEU A 1 186 ? -16.607 12.222 7.850 1.00 74.00 186 LEU A C 1
ATOM 1484 O O . LEU A 1 186 ? -16.976 13.393 7.888 1.00 74.00 186 LEU A O 1
ATOM 1488 N N . ALA A 1 187 ? -16.656 11.421 8.914 1.00 74.56 187 ALA A N 1
ATOM 1489 C CA . ALA A 1 187 ? -17.135 11.887 10.210 1.00 74.56 187 ALA A CA 1
ATOM 1490 C C . ALA A 1 187 ? -16.090 12.761 10.920 1.00 74.56 187 ALA A C 1
ATOM 1492 O O . ALA A 1 187 ? -16.416 13.830 11.436 1.00 74.56 187 ALA A O 1
ATOM 1493 N N . ARG A 1 188 ? -14.835 12.298 10.966 1.00 77.88 188 ARG A N 1
ATOM 1494 C CA . ARG A 1 188 ? -13.705 12.983 11.606 1.00 77.88 188 ARG A CA 1
ATOM 1495 C C . ARG A 1 188 ? -12.384 12.345 11.158 1.00 77.88 188 ARG A C 1
ATOM 1497 O O . ARG A 1 188 ? -12.373 11.182 10.762 1.00 77.88 188 ARG A O 1
ATOM 1504 N N . SER A 1 189 ? -11.294 13.105 11.227 1.00 78.56 189 SER A N 1
ATOM 1505 C CA . SER A 1 189 ? -9.927 12.628 11.003 1.00 78.56 189 SER A CA 1
ATOM 1506 C C . SER A 1 189 ? -9.070 12.857 12.247 1.00 78.56 189 SER A C 1
ATOM 1508 O O . SER A 1 189 ? -9.256 13.829 12.981 1.00 78.56 189 SER A O 1
ATOM 1510 N N . TRP A 1 190 ? -8.136 11.939 12.485 1.00 80.75 190 TRP A N 1
ATOM 1511 C CA . TRP A 1 190 ? -7.158 11.997 13.568 1.00 80.75 190 TRP A CA 1
ATOM 1512 C C . TRP A 1 190 ? -5.780 11.713 12.978 1.00 80.75 190 TRP A C 1
ATOM 1514 O O . TRP A 1 190 ? -5.667 10.931 12.036 1.00 80.75 190 TRP A O 1
ATOM 1524 N N . ARG A 1 191 ? -4.738 12.361 13.503 1.00 79.88 191 ARG A N 1
ATOM 1525 C CA . ARG A 1 191 ? -3.355 12.175 13.048 1.00 79.88 191 ARG A CA 1
ATOM 1526 C C . ARG A 1 191 ? -2.468 11.857 14.235 1.00 79.88 191 ARG A C 1
ATOM 1528 O O . ARG A 1 191 ? -2.649 12.436 15.305 1.00 79.88 191 ARG A O 1
ATOM 1535 N N . SER A 1 192 ? -1.512 10.958 14.031 1.00 77.25 192 SER A N 1
ATOM 1536 C CA . SER A 1 192 ? -0.492 10.693 15.038 1.00 77.25 192 SER A CA 1
ATOM 1537 C C . SER A 1 192 ? 0.439 11.901 15.169 1.00 77.25 192 SER A C 1
ATOM 1539 O O . SER A 1 192 ? 0.939 12.371 14.148 1.00 77.25 192 SER A O 1
ATOM 1541 N N . PRO A 1 193 ? 0.760 12.365 16.387 1.00 67.62 193 PRO A N 1
ATOM 1542 C CA . PRO A 1 193 ? 1.840 13.331 16.603 1.00 67.62 193 PRO A CA 1
ATOM 1543 C C . PRO A 1 193 ? 3.216 12.794 16.180 1.00 67.62 193 PRO A C 1
ATOM 1545 O O . PRO A 1 193 ? 4.148 13.567 15.992 1.00 67.62 193 PRO A O 1
ATOM 1548 N N . LEU A 1 194 ? 3.345 11.467 16.057 1.00 66.50 194 LEU A N 1
ATOM 1549 C CA . LEU A 1 194 ? 4.558 10.778 15.619 1.00 66.50 194 LEU A CA 1
ATOM 1550 C C . LEU A 1 194 ? 4.637 10.626 14.092 1.00 66.50 194 LEU A C 1
ATOM 1552 O O . LEU A 1 194 ? 5.649 10.144 13.590 1.00 66.50 194 LEU A O 1
ATOM 1556 N N . ALA A 1 195 ? 3.586 11.007 13.357 1.00 60.41 195 ALA A N 1
ATOM 1557 C CA . ALA A 1 195 ? 3.611 11.046 11.901 1.00 60.41 195 ALA A CA 1
ATOM 1558 C C . ALA A 1 195 ? 4.374 12.303 11.452 1.00 60.41 195 ALA A C 1
ATOM 1560 O O . ALA A 1 195 ? 3.789 13.379 11.323 1.00 60.41 195 ALA A O 1
ATOM 1561 N N . MET A 1 196 ? 5.689 12.159 11.278 1.00 45.84 196 MET A N 1
ATOM 1562 C CA . MET A 1 196 ? 6.546 13.104 10.552 1.00 45.84 196 MET A CA 1
ATOM 1563 C C . MET A 1 196 ? 6.710 12.666 9.098 1.00 45.84 196 MET A C 1
ATOM 1565 O O . MET A 1 196 ? 6.913 11.451 8.870 1.00 45.84 196 MET A O 1
#

Secondary structure (DSSP, 8-state):
-HHHHHHTTTPPP-BTTBSHHHHHHT-SS-HHHHHHH-HHHHHHHHHHHHHHHHSSPPHHHHS-THHHHHT-TT-PEEES-TTS-TT-SSEEEEE-HHHHTT--PPTT-EEEE--TTS--S----SEEEEES---SSSEEEE--B--SSS--HHHHHHHHHHHHHHS--PBPHHHHHGGGTTT---------TT--